Protein AF-A0A5T1Z6X9-F1 (afdb_monomer)

Nearest PDB structures (foldseek):
  6py8-assembly2_K  TM=6.945E-01  e=4.980E-03  Homo sapiens
  6iyb-assembly2_D  TM=5.954E-01  e=3.496E-03  Homo sapiens
  5z2n-assembly1_A  TM=7.869E-01  e=2.385E-02  Mus musculus
  1dcq-assembly1_A  TM=5.313E-01  e=2.050E-02  Mus musculus
  3lvq-assembly1_E  TM=5.724E-01  e=3.472E-01  Homo sapiens

Radius of gyration: 19.36 Å; Cα contacts (8 Å, |Δi|>4): 392; chains: 1; bounding box: 44×41×60 Å

pLDDT: mean 94.57, std 5.38, range [60.28, 98.81]

Solvent-accessible surface area (backbone atoms only — not comparable to full-atom values): 12892 Å² total; per-residue (Å²): 108,71,54,64,51,51,17,63,76,50,84,61,47,51,64,65,51,48,43,38,43,73,73,71,60,54,71,21,64,57,46,63,57,30,32,53,81,88,54,41,82,42,52,74,46,65,46,91,79,40,34,34,24,56,75,33,94,96,48,77,59,58,56,48,53,30,52,55,47,35,40,61,75,70,42,90,78,60,53,30,69,58,43,30,53,43,36,77,50,36,39,64,72,52,33,22,30,66,86,71,24,40,26,68,59,43,57,24,19,58,66,42,38,37,72,62,42,50,41,41,40,70,12,69,39,67,59,66,44,53,45,50,71,95,82,60,93,58,86,45,48,58,26,28,55,46,48,8,22,59,41,53,85,13,42,64,21,40,50,50,38,52,76,70,64,34,69,50,63,50,41,42,63,82,48,15,37,48,65,54,27,25,49,74,65,33,40,50,53,39,50,74,73,68,31,42,38,44,74,53,48,24,66,74,70,73,53,58,65,90,82,44,94,49,64,57,61,42,30,51,55,50,48,51,50,52,52,55,49,54,53,53,57,53,64,75,75,110

Organism: Campylobacter coli (NCBI:txid195)

Foldseek 3Di:
DVLLLVCVVVVNPCVSVCCVCPPVPDACQFVLVLADPVLSVQFPDTDNAATEGEQDPVCNCSLCRGNLSCQLPPHDDRALCSLLVVVVRNRDQRRAYQVPLDGVLLVCLLVLVQVSNLSNVSNPDDLQDFRGDDDDPFPGHHGSLLNNQLDQVNLNSNLSSLVSPHDQAQDRFQWGSLRNGDHPSSNVSSVVSVHDTSVRLCVVQVQDPVVDPRRNVSNVVSVVVSVVVVVVVVVVVD

InterPro domains:
  IPR002110 Ankyrin repeat [PF12796] (75-169)
  IPR002110 Ankyrin repeat [PS50088] (100-132)
  IPR002110 Ankyrin repeat [SM00248] (63-95)
  IPR002110 Ankyrin repeat [SM00248] (100-129)
  IPR002110 Ankyrin repeat [SM00248] (140-170)
  IPR036770 Ankyrin repeat-containing domain superfamily [G3DSA:1.25.40.20] (65-238)
  IPR036770 Ankyrin repeat-containing domain superfamily [SSF48403] (9-183)
  IPR051637 Ankyrin repeat domain-containing protein 49 [PTHR24180] (75-188)

Secondary structure (DSSP, 8-state):
-HHHHHHHHTTT--HHHHIIIIIS-----SGGGGS-TTTGGGEEEE-SS-EEE---TT-TTGGGGSHHHHHHHHSSS--HHHHHHHHHTT--S-EEETTT---HHHHHHHTT-HHHHHHHHHTT--TTPPPP-SS-S-S----HHHHHHTSGGGHHHHHHHHHTT--TT--SSS--HHHH--HHHHHHHHHHTT---HHHHHHHHT--GGG-S-HHHHHHHHHHHHHHHHHHHHHHH-

Structure (mmCIF, N/CA/C/O backbone):
data_AF-A0A5T1Z6X9-F1
#
_entry.id   AF-A0A5T1Z6X9-F1
#
loop_
_atom_site.group_PDB
_atom_site.id
_atom_site.type_symbol
_atom_site.label_atom_id
_atom_site.label_alt_id
_atom_site.label_comp_id
_atom_site.label_asym_id
_atom_site.label_entity_id
_atom_site.label_seq_id
_atom_site.pdbx_PDB_ins_code
_atom_site.Cartn_x
_atom_site.Cartn_y
_atom_site.Cartn_z
_atom_site.occupancy
_atom_site.B_iso_or_equiv
_atom_site.auth_seq_id
_atom_site.auth_comp_id
_atom_site.auth_asym_id
_atom_site.auth_atom_id
_atom_site.pdbx_PDB_model_num
ATOM 1 N N . MET A 1 1 ? 11.458 -0.115 -18.412 1.00 89.69 1 MET A N 1
ATOM 2 C CA . MET A 1 1 ? 10.565 1.024 -18.759 1.00 89.69 1 MET A CA 1
ATOM 3 C C . MET A 1 1 ? 10.085 1.028 -20.215 1.00 89.69 1 MET A C 1
ATOM 5 O O . MET A 1 1 ? 8.882 0.967 -20.415 1.00 89.69 1 MET A O 1
ATOM 9 N N . ARG A 1 2 ? 10.959 1.132 -21.236 1.00 91.88 2 ARG A N 1
ATOM 10 C CA . ARG A 1 2 ? 10.517 1.142 -22.653 1.00 91.88 2 ARG A CA 1
ATOM 11 C C . ARG A 1 2 ? 9.798 -0.155 -23.043 1.00 91.88 2 ARG A C 1
ATOM 13 O O . ARG A 1 2 ? 8.679 -0.068 -23.520 1.00 91.88 2 ARG A O 1
ATOM 20 N N . ALA A 1 3 ? 10.380 -1.312 -22.721 1.00 92.56 3 ALA A N 1
ATOM 21 C CA . ALA A 1 3 ? 9.750 -2.620 -22.927 1.00 92.56 3 ALA A CA 1
ATOM 22 C C . ALA A 1 3 ? 8.354 -2.709 -22.282 1.00 92.56 3 ALA A C 1
ATOM 24 O O . ALA A 1 3 ? 7.381 -2.975 -22.969 1.00 92.56 3 ALA A O 1
ATOM 25 N N . ALA A 1 4 ? 8.227 -2.326 -21.006 1.00 91.44 4 ALA A N 1
ATOM 26 C CA . ALA A 1 4 ? 6.935 -2.284 -20.314 1.00 91.44 4 ALA A CA 1
ATOM 27 C C . ALA A 1 4 ? 5.885 -1.377 -20.998 1.00 91.44 4 ALA A C 1
ATOM 29 O O . ALA A 1 4 ? 4.691 -1.658 -20.932 1.00 91.44 4 ALA A O 1
ATOM 30 N N . ARG A 1 5 ? 6.296 -0.283 -21.662 1.00 91.12 5 ARG A N 1
ATOM 31 C CA . ARG A 1 5 ? 5.375 0.532 -22.482 1.00 91.12 5 ARG A CA 1
ATOM 32 C C . ARG A 1 5 ? 4.941 -0.212 -23.738 1.00 91.12 5 ARG A C 1
ATOM 34 O O . ARG A 1 5 ? 3.768 -0.151 -24.084 1.00 91.12 5 ARG A O 1
ATOM 41 N N . THR A 1 6 ? 5.877 -0.889 -24.399 1.00 91.44 6 THR A N 1
ATOM 42 C CA . THR A 1 6 ? 5.606 -1.694 -25.593 1.00 91.44 6 THR A CA 1
ATOM 43 C C . THR A 1 6 ? 4.592 -2.797 -25.297 1.00 91.44 6 THR A C 1
ATOM 45 O O . THR A 1 6 ? 3.629 -2.921 -26.043 1.00 91.44 6 THR A O 1
ATOM 48 N N . CYS A 1 7 ? 4.727 -3.514 -24.175 1.00 89.38 7 CYS A N 1
ATOM 49 C CA . CYS A 1 7 ? 3.761 -4.541 -23.765 1.00 89.38 7 CYS A CA 1
ATOM 50 C C . CYS A 1 7 ? 2.338 -3.976 -23.664 1.00 89.38 7 CYS A C 1
ATOM 52 O O . CYS A 1 7 ? 1.403 -4.531 -24.232 1.00 89.38 7 CYS A O 1
ATOM 54 N N . GLY A 1 8 ? 2.174 -2.824 -23.004 1.00 82.38 8 GLY A N 1
ATOM 55 C CA . GLY A 1 8 ? 0.858 -2.197 -22.840 1.00 82.38 8 GLY A CA 1
ATOM 56 C C . GLY A 1 8 ? 0.234 -1.734 -24.160 1.00 82.38 8 GLY A C 1
ATOM 57 O O . GLY A 1 8 ? -0.983 -1.776 -24.308 1.00 82.38 8 GLY A O 1
ATOM 58 N N . ALA A 1 9 ? 1.053 -1.324 -25.133 1.00 86.94 9 ALA A N 1
ATOM 59 C CA . ALA A 1 9 ? 0.583 -0.951 -26.468 1.00 86.94 9 ALA A CA 1
ATOM 60 C C . ALA A 1 9 ? 0.191 -2.165 -27.331 1.00 86.94 9 ALA A C 1
ATOM 62 O O . ALA A 1 9 ? -0.625 -2.026 -28.238 1.00 86.94 9 ALA A O 1
ATOM 63 N N . ASN A 1 10 ? 0.741 -3.341 -27.026 1.00 88.12 10 ASN A N 1
ATOM 64 C CA . ASN A 1 10 ? 0.581 -4.566 -27.804 1.00 88.12 10 ASN A CA 1
ATOM 65 C C . ASN A 1 10 ? -0.274 -5.603 -27.057 1.00 88.12 10 ASN A C 1
ATOM 67 O O . ASN A 1 10 ? 0.118 -6.758 -26.947 1.00 88.12 10 ASN A O 1
ATOM 71 N N . ASN A 1 11 ? -1.433 -5.204 -26.519 1.00 87.00 11 ASN A N 1
ATOM 72 C CA . ASN A 1 11 ? -2.382 -6.105 -25.840 1.00 87.00 11 ASN A CA 1
ATOM 73 C C . ASN A 1 11 ? -1.765 -6.961 -24.713 1.00 87.00 11 ASN A C 1
ATOM 75 O O . ASN A 1 11 ? -2.171 -8.102 -24.507 1.00 87.00 11 ASN A O 1
ATOM 79 N N . ASN A 1 12 ? -0.806 -6.402 -23.971 1.00 88.81 12 ASN A N 1
ATOM 80 C CA . ASN A 1 12 ? -0.043 -7.100 -22.930 1.00 88.81 12 ASN A CA 1
ATOM 81 C C . ASN A 1 12 ? 0.754 -8.299 -23.455 1.00 88.81 12 ASN A C 1
ATOM 83 O O . ASN A 1 12 ? 0.896 -9.301 -22.764 1.00 88.81 12 ASN A O 1
ATOM 87 N N . ASP A 1 13 ? 1.301 -8.189 -24.663 1.00 93.81 13 ASP A N 1
ATOM 88 C CA . ASP A 1 13 ? 2.351 -9.088 -25.129 1.00 93.81 13 ASP A CA 1
ATOM 89 C C . ASP A 1 13 ? 3.620 -8.888 -24.281 1.00 93.81 13 ASP A C 1
ATOM 91 O O . ASP A 1 13 ? 4.300 -7.858 -24.373 1.00 93.81 13 ASP A O 1
ATOM 95 N N . PHE A 1 14 ? 3.914 -9.869 -23.426 1.00 94.69 14 PHE A N 1
ATOM 96 C CA . PHE A 1 14 ? 5.052 -9.865 -22.509 1.00 94.69 14 PHE A CA 1
ATOM 97 C C . PHE A 1 14 ? 6.358 -10.348 -23.147 1.00 94.69 14 PHE A C 1
ATOM 99 O O . PHE A 1 14 ? 7.396 -10.193 -22.513 1.00 94.69 14 PHE A O 1
ATOM 106 N N . SER A 1 15 ? 6.363 -10.787 -24.413 1.00 95.38 15 SER A N 1
ATOM 107 C CA . SER A 1 15 ? 7.521 -11.448 -25.043 1.00 95.38 15 SER A CA 1
ATOM 108 C C . SER A 1 15 ? 8.828 -10.652 -24.933 1.00 95.38 15 SER A C 1
ATOM 110 O O . SER A 1 15 ? 9.899 -11.211 -24.720 1.00 95.38 15 SER A O 1
ATOM 112 N N . ILE A 1 16 ? 8.768 -9.318 -25.049 1.00 96.19 16 ILE A N 1
ATOM 113 C CA . ILE A 1 16 ? 9.961 -8.469 -24.898 1.00 96.19 16 ILE A CA 1
ATOM 114 C C . ILE A 1 16 ? 10.450 -8.377 -23.448 1.00 96.19 16 ILE A C 1
ATOM 116 O O . ILE A 1 16 ? 11.641 -8.191 -23.219 1.00 96.19 16 ILE A O 1
ATOM 120 N N . LEU A 1 17 ? 9.550 -8.446 -22.467 1.00 96.25 17 LEU A N 1
ATOM 121 C CA . LEU A 1 17 ? 9.933 -8.508 -21.060 1.00 96.25 17 LEU A CA 1
ATOM 122 C C . LEU A 1 17 ? 10.479 -9.894 -20.719 1.00 96.25 17 LEU A C 1
ATOM 124 O O . LEU A 1 17 ? 11.533 -9.943 -20.094 1.00 96.25 17 LEU A O 1
ATOM 128 N N . ASP A 1 18 ? 9.849 -10.961 -21.212 1.00 96.81 18 ASP A N 1
ATOM 129 C CA . ASP A 1 18 ? 10.310 -12.341 -21.021 1.00 96.81 18 ASP A CA 1
ATOM 130 C C . ASP A 1 18 ? 11.731 -12.505 -21.574 1.00 96.81 18 ASP A C 1
ATOM 132 O O . ASP A 1 18 ? 12.641 -12.879 -20.844 1.00 96.81 18 ASP A O 1
ATOM 136 N N . TYR A 1 19 ? 11.985 -12.054 -22.809 1.00 97.00 19 TYR A N 1
ATOM 137 C CA . TYR A 1 19 ? 13.342 -12.028 -23.367 1.00 97.00 19 TYR A CA 1
ATOM 138 C C . TYR A 1 19 ? 14.327 -11.256 -22.475 1.00 97.00 19 TYR A C 1
ATOM 140 O O . TYR A 1 19 ? 15.460 -11.684 -22.264 1.00 97.00 19 TYR A O 1
ATOM 148 N N . LEU A 1 20 ? 13.930 -10.093 -21.944 1.00 96.75 20 LEU A N 1
ATOM 149 C CA . LEU A 1 20 ? 14.829 -9.284 -21.122 1.00 96.75 20 LEU A CA 1
ATOM 150 C C . LEU A 1 20 ? 15.175 -9.961 -19.792 1.00 96.75 20 LEU A C 1
ATOM 152 O O . LEU A 1 20 ? 16.334 -9.895 -19.386 1.00 96.75 20 LEU A O 1
ATOM 156 N N . PHE A 1 21 ? 14.201 -10.554 -19.105 1.00 96.12 21 PHE A N 1
ATOM 157 C CA . PHE A 1 21 ? 14.409 -11.164 -17.792 1.00 96.12 21 PHE A CA 1
ATOM 158 C C . PHE A 1 21 ? 14.984 -12.581 -17.889 1.00 96.12 21 PHE A C 1
ATOM 160 O O . PHE A 1 21 ? 15.956 -12.877 -17.194 1.00 96.12 21 PHE A O 1
ATOM 167 N N . ASP A 1 22 ? 14.453 -13.412 -18.783 1.00 94.88 22 ASP A N 1
ATOM 168 C CA . ASP A 1 22 ? 14.767 -14.842 -18.837 1.00 94.88 22 ASP A CA 1
ATOM 169 C C . ASP A 1 22 ? 15.966 -15.153 -19.741 1.00 94.88 22 ASP A C 1
ATOM 171 O O . ASP A 1 22 ? 16.797 -15.992 -19.393 1.00 94.88 22 ASP A O 1
ATOM 175 N N . GLU A 1 23 ? 16.101 -14.464 -20.881 1.00 95.75 23 GLU A N 1
ATOM 176 C CA . GLU A 1 23 ? 17.172 -14.741 -21.854 1.00 95.75 23 GLU A CA 1
ATOM 177 C C . GLU A 1 23 ? 18.360 -13.781 -21.721 1.00 95.75 23 GLU A C 1
ATOM 179 O O . GLU A 1 23 ? 19.516 -14.202 -21.678 1.00 95.75 23 GLU A O 1
ATOM 184 N N . TYR A 1 24 ? 18.096 -12.475 -21.640 1.00 96.06 24 TYR A N 1
ATOM 185 C CA . TYR A 1 24 ? 19.135 -11.445 -21.540 1.00 96.06 24 TYR A CA 1
ATOM 186 C C . TYR A 1 24 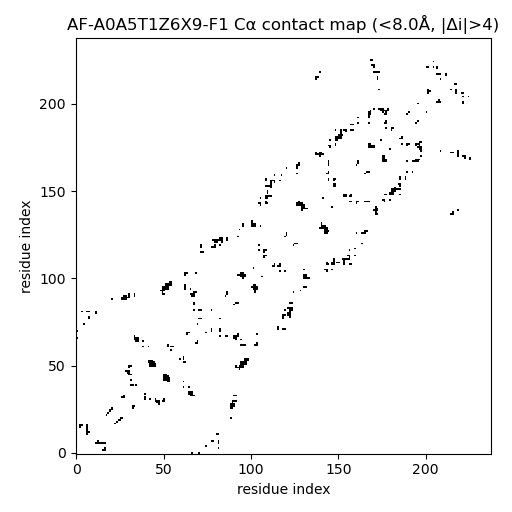? 19.704 -11.315 -20.116 1.00 96.06 24 TYR A C 1
ATOM 188 O O . TYR A 1 24 ? 20.792 -10.765 -19.930 1.00 96.06 24 TYR A O 1
ATOM 196 N N . GLY A 1 25 ? 18.985 -11.815 -19.106 1.00 93.56 25 GLY A N 1
ATOM 197 C CA . GLY A 1 25 ? 19.430 -11.829 -17.711 1.00 93.56 25 GLY A CA 1
ATOM 198 C C . GLY A 1 25 ? 19.286 -10.490 -16.980 1.00 93.56 25 GLY A C 1
ATOM 199 O O . GLY A 1 25 ? 20.035 -10.212 -16.039 1.00 93.56 25 GLY A O 1
ATOM 200 N N . LEU A 1 26 ? 18.344 -9.634 -17.392 1.00 94.00 26 LEU A N 1
ATOM 201 C CA . LEU A 1 26 ? 17.958 -8.464 -16.602 1.00 94.00 26 LEU A CA 1
ATOM 202 C C . LEU A 1 26 ? 17.450 -8.924 -15.229 1.00 94.00 26 LEU A C 1
ATOM 204 O O . LEU A 1 26 ? 16.683 -9.872 -15.127 1.00 94.00 26 LEU A O 1
ATOM 208 N N . SER A 1 27 ? 17.827 -8.224 -14.160 1.00 92.81 27 SER A N 1
ATOM 209 C CA . SER A 1 27 ? 17.346 -8.531 -12.812 1.00 92.81 27 SER A CA 1
ATOM 210 C C . SER A 1 27 ? 17.082 -7.253 -12.030 1.00 92.81 27 SER A C 1
ATOM 212 O O . SER A 1 27 ? 17.917 -6.348 -12.009 1.00 92.81 27 SER A O 1
ATOM 214 N N . LEU A 1 28 ? 15.923 -7.191 -11.369 1.00 95.06 28 LEU A N 1
ATOM 215 C CA . LEU A 1 28 ? 15.572 -6.123 -10.424 1.00 95.06 28 LEU A CA 1
ATOM 216 C C . LEU A 1 28 ? 15.681 -6.589 -8.965 1.00 95.06 28 LEU A C 1
ATOM 218 O O . LEU A 1 28 ? 15.310 -5.849 -8.061 1.00 95.06 28 LEU A O 1
ATOM 222 N N . LYS A 1 29 ? 16.202 -7.804 -8.728 1.00 92.81 29 LYS A N 1
ATOM 223 C CA . LYS A 1 29 ? 16.347 -8.371 -7.378 1.00 92.81 29 LYS A CA 1
ATOM 224 C C . LYS A 1 29 ? 17.299 -7.567 -6.500 1.00 92.81 29 LYS A C 1
ATOM 226 O O . LYS A 1 29 ? 17.065 -7.482 -5.302 1.00 92.81 29 LYS A O 1
ATOM 231 N N . ASP A 1 30 ? 18.353 -6.986 -7.082 1.00 95.38 30 ASP A N 1
ATOM 232 C CA . ASP A 1 30 ? 19.126 -5.954 -6.391 1.00 95.38 30 ASP A CA 1
ATOM 233 C C . ASP A 1 30 ? 18.312 -4.645 -6.438 1.00 95.38 30 ASP A C 1
ATOM 235 O O . ASP A 1 30 ? 18.126 -4.075 -7.524 1.00 95.38 30 ASP A O 1
ATOM 239 N N . PRO A 1 31 ? 17.818 -4.162 -5.281 1.00 94.81 31 PRO A N 1
ATOM 240 C CA . PRO A 1 31 ? 16.873 -3.056 -5.211 1.00 94.81 31 PRO A CA 1
ATOM 241 C C . PRO A 1 31 ? 17.375 -1.790 -5.893 1.00 94.81 31 PRO A C 1
ATOM 243 O O . PRO A 1 31 ? 16.567 -1.032 -6.425 1.00 94.81 31 PRO A O 1
ATOM 246 N N . LYS A 1 32 ? 18.694 -1.566 -5.963 1.00 94.50 32 LYS A N 1
ATOM 247 C CA . LYS A 1 32 ? 19.245 -0.361 -6.596 1.00 94.50 32 LYS A CA 1
ATOM 248 C C . LYS A 1 32 ? 18.872 -0.236 -8.078 1.00 94.50 32 LYS A C 1
ATOM 250 O O . LYS A 1 32 ? 18.747 0.880 -8.580 1.00 94.50 32 LYS A O 1
ATOM 255 N N . TYR A 1 33 ? 18.626 -1.357 -8.766 1.00 95.56 33 TYR A N 1
ATOM 256 C CA . TYR A 1 33 ? 18.216 -1.376 -10.176 1.00 95.56 33 TYR A CA 1
ATOM 257 C C . TYR A 1 33 ? 16.737 -1.029 -10.398 1.00 95.56 33 TYR A C 1
ATOM 259 O O . TYR A 1 33 ? 16.295 -0.916 -11.542 1.00 95.56 33 TYR A O 1
ATOM 267 N N . ASN A 1 34 ? 15.979 -0.762 -9.329 1.00 96.44 34 ASN A N 1
ATOM 268 C CA . ASN A 1 34 ? 14.681 -0.097 -9.439 1.00 96.44 34 ASN A CA 1
ATOM 269 C C . ASN A 1 34 ? 14.805 1.347 -9.938 1.00 96.44 34 ASN A C 1
ATOM 271 O O . ASN A 1 34 ? 13.823 1.908 -10.421 1.00 96.44 34 ASN A O 1
ATOM 275 N N . PHE A 1 35 ? 15.994 1.942 -9.855 1.00 96.50 35 PHE A N 1
ATOM 276 C CA . PHE A 1 35 ? 16.285 3.280 -10.349 1.00 96.50 35 PHE A CA 1
ATOM 277 C C . PHE A 1 35 ? 17.125 3.232 -11.622 1.00 96.50 35 PHE A C 1
ATOM 279 O O . PHE A 1 35 ? 17.860 2.283 -11.898 1.00 96.50 35 PHE A O 1
ATOM 286 N N . ARG A 1 36 ? 17.041 4.298 -12.422 1.00 93.56 36 ARG A N 1
ATOM 287 C CA . ARG A 1 36 ? 17.974 4.485 -13.540 1.00 93.56 36 ARG A CA 1
ATOM 288 C C . ARG A 1 36 ? 19.364 4.772 -12.983 1.00 93.56 36 ARG A C 1
ATOM 290 O O . ARG A 1 36 ? 19.489 5.405 -11.942 1.00 93.56 36 ARG A O 1
ATOM 297 N N . PHE A 1 37 ? 20.403 4.421 -13.737 1.00 92.75 37 PHE A N 1
ATOM 298 C CA . PHE A 1 37 ? 21.798 4.595 -13.318 1.00 92.75 37 PHE A CA 1
ATOM 299 C C . PHE A 1 37 ? 22.127 5.999 -12.769 1.00 92.75 37 PHE A C 1
ATOM 301 O O . PHE A 1 37 ? 22.750 6.122 -11.722 1.00 92.75 37 PHE A O 1
ATOM 308 N N . ALA A 1 38 ? 21.650 7.063 -13.426 1.00 92.88 38 ALA A N 1
ATOM 309 C CA . ALA A 1 38 ? 21.882 8.446 -12.990 1.00 92.88 38 ALA A CA 1
ATOM 310 C C . ALA A 1 38 ? 21.191 8.814 -11.660 1.00 92.88 38 ALA A C 1
ATOM 312 O O . ALA A 1 38 ? 21.632 9.739 -10.977 1.00 92.88 38 ALA A O 1
ATOM 313 N N . ASP A 1 39 ? 20.128 8.090 -11.306 1.00 94.38 39 ASP A N 1
ATOM 314 C CA . ASP A 1 39 ? 19.299 8.319 -10.123 1.00 94.38 39 ASP A CA 1
ATOM 315 C C . ASP A 1 39 ? 19.771 7.462 -8.926 1.00 94.38 39 ASP A C 1
ATOM 317 O O . ASP A 1 39 ? 19.485 7.787 -7.777 1.00 94.38 39 ASP A O 1
ATOM 321 N N . MET A 1 40 ? 20.565 6.407 -9.162 1.00 95.38 40 MET A N 1
ATOM 322 C CA . MET A 1 40 ? 21.058 5.500 -8.112 1.00 95.38 40 MET A CA 1
ATOM 323 C C . MET A 1 40 ? 21.902 6.201 -7.040 1.00 95.38 40 MET A C 1
ATOM 325 O O . MET A 1 40 ? 21.927 5.758 -5.897 1.00 95.38 40 MET A O 1
ATOM 329 N N . LYS A 1 41 ? 22.564 7.315 -7.378 1.00 93.81 41 LYS A N 1
ATOM 330 C CA . LYS A 1 41 ? 23.347 8.121 -6.423 1.00 93.81 41 LYS A CA 1
ATOM 331 C C . LYS A 1 41 ? 22.507 8.729 -5.289 1.00 93.81 41 LYS A C 1
ATOM 333 O O . LYS A 1 41 ? 23.070 9.144 -4.284 1.00 93.81 41 LYS A O 1
ATOM 338 N N . TYR A 1 42 ? 21.185 8.804 -5.458 1.00 95.00 42 TYR A N 1
ATOM 339 C CA . TYR A 1 42 ? 20.261 9.317 -4.446 1.00 95.00 42 TYR A CA 1
ATOM 340 C C . TYR A 1 42 ? 19.740 8.225 -3.508 1.00 95.00 42 TYR A C 1
ATOM 342 O O . TYR A 1 42 ? 19.054 8.537 -2.539 1.00 95.00 42 TYR A O 1
ATOM 350 N N . ILE A 1 43 ? 20.056 6.953 -3.765 1.00 96.44 43 ILE A N 1
ATOM 351 C CA . ILE A 1 43 ? 19.706 5.857 -2.863 1.00 96.44 43 ILE A CA 1
ATOM 352 C C . ILE A 1 43 ? 20.574 5.987 -1.610 1.00 96.44 43 ILE A C 1
ATOM 354 O O . ILE A 1 43 ? 21.803 5.955 -1.681 1.00 96.44 43 ILE A O 1
ATOM 358 N N . LYS A 1 44 ? 19.924 6.165 -0.461 1.00 95.19 44 LYS A N 1
ATOM 359 C CA . LYS A 1 44 ? 20.575 6.175 0.853 1.00 95.19 44 LYS A CA 1
ATOM 360 C C . LYS A 1 44 ? 20.786 4.756 1.353 1.00 95.19 44 LYS A C 1
ATOM 362 O O . LYS A 1 44 ? 21.866 4.436 1.836 1.00 95.19 44 LYS A O 1
ATOM 367 N N . GLU A 1 45 ? 19.756 3.934 1.209 1.00 94.81 45 GLU A N 1
ATOM 368 C CA . GLU A 1 45 ? 19.718 2.556 1.674 1.00 94.81 45 GLU A CA 1
ATOM 369 C C . GLU A 1 45 ? 18.844 1.730 0.731 1.00 94.81 45 GLU A C 1
ATOM 371 O O . GLU A 1 45 ? 17.836 2.213 0.217 1.00 94.81 45 GLU A O 1
ATOM 376 N N . ALA A 1 46 ? 19.240 0.489 0.476 1.00 95.56 46 ALA A N 1
ATOM 377 C CA . ALA A 1 46 ? 18.480 -0.444 -0.341 1.00 95.56 46 ALA A CA 1
ATOM 378 C C . ALA A 1 46 ? 18.738 -1.867 0.150 1.00 95.56 46 ALA A C 1
ATOM 380 O O . ALA A 1 46 ? 19.890 -2.294 0.239 1.00 95.56 46 ALA A O 1
ATOM 381 N N . ASN A 1 47 ? 17.667 -2.601 0.429 1.00 94.31 47 ASN A N 1
ATOM 382 C CA . ASN A 1 47 ? 17.713 -4.013 0.784 1.00 94.31 47 ASN A CA 1
ATOM 383 C C . ASN A 1 47 ? 16.500 -4.760 0.207 1.00 94.31 47 ASN A C 1
ATOM 385 O O . ASN A 1 47 ? 15.643 -4.200 -0.481 1.00 94.31 47 ASN A O 1
ATOM 389 N N . ASP A 1 48 ? 16.451 -6.061 0.451 1.00 91.38 48 ASP A N 1
ATOM 390 C CA . ASP A 1 48 ? 15.406 -6.963 -0.027 1.00 91.38 48 ASP A CA 1
ATOM 391 C C . ASP A 1 48 ? 13.990 -6.573 0.417 1.00 91.38 48 ASP A C 1
ATOM 393 O O . ASP A 1 48 ? 13.031 -6.996 -0.229 1.00 91.38 48 ASP A O 1
ATOM 397 N N . LYS A 1 49 ? 13.834 -5.726 1.439 1.00 92.06 49 LYS A N 1
ATOM 398 C CA . LYS A 1 49 ? 12.543 -5.206 1.900 1.00 92.06 49 LYS A CA 1
ATOM 399 C C . LYS A 1 49 ? 12.213 -3.871 1.250 1.00 92.06 49 LYS A C 1
ATOM 401 O O . LYS A 1 49 ? 11.198 -3.785 0.566 1.00 92.06 49 LYS A O 1
ATOM 406 N N . TYR A 1 50 ? 13.090 -2.878 1.346 1.00 94.94 50 TYR A N 1
ATOM 407 C CA . TYR A 1 50 ? 12.777 -1.502 0.950 1.00 94.94 50 TYR A CA 1
ATOM 408 C C . TYR A 1 50 ? 13.939 -0.767 0.274 1.00 94.94 50 TYR A C 1
ATOM 410 O O . TYR A 1 50 ? 15.084 -1.221 0.231 1.00 94.94 50 TYR A O 1
ATOM 418 N N . ILE A 1 51 ? 13.621 0.408 -0.266 1.00 96.94 51 ILE A N 1
ATOM 419 C CA . ILE A 1 51 ? 14.570 1.396 -0.767 1.00 96.94 51 ILE A CA 1
ATOM 420 C C . ILE A 1 51 ? 14.270 2.725 -0.090 1.00 96.94 51 ILE A C 1
ATOM 422 O O . ILE A 1 51 ? 13.142 3.204 -0.121 1.00 96.94 51 ILE A O 1
ATOM 426 N N . VAL A 1 52 ? 15.298 3.361 0.450 1.00 96.44 52 VAL A N 1
ATOM 427 C CA . VAL A 1 52 ? 15.237 4.736 0.924 1.00 96.44 52 VAL A CA 1
ATOM 428 C C . VAL A 1 52 ? 16.004 5.619 -0.039 1.00 96.44 52 VAL A C 1
ATOM 430 O O . VAL A 1 52 ? 17.182 5.382 -0.328 1.00 96.44 52 VAL A O 1
ATOM 433 N N . VAL A 1 53 ? 15.362 6.699 -0.469 1.00 95.94 53 VAL A N 1
ATOM 434 C CA . VAL A 1 53 ? 16.017 7.755 -1.237 1.00 95.94 53 VAL A CA 1
ATOM 435 C C . VAL A 1 53 ? 16.174 9.029 -0.425 1.00 95.94 53 VAL A C 1
ATOM 437 O O . VAL A 1 53 ? 15.316 9.393 0.382 1.00 95.94 53 VAL A O 1
ATOM 440 N N . ARG A 1 54 ? 17.286 9.719 -0.679 1.00 94.81 54 ARG A N 1
ATOM 441 C CA . ARG A 1 54 ? 17.578 11.013 -0.078 1.00 94.81 54 ARG A CA 1
ATOM 442 C C . ARG A 1 54 ? 16.593 12.069 -0.549 1.00 94.81 54 ARG A C 1
ATOM 444 O O . ARG A 1 54 ? 16.209 12.084 -1.722 1.00 94.81 54 ARG A O 1
ATOM 451 N N . TYR A 1 55 ? 16.220 12.959 0.359 1.00 90.62 55 TYR A N 1
ATOM 452 C CA . TYR A 1 55 ? 15.496 14.161 -0.007 1.00 90.62 55 TYR A CA 1
ATOM 453 C C . TYR A 1 55 ? 16.467 15.140 -0.666 1.00 90.62 55 TYR A C 1
ATOM 455 O O . TYR A 1 55 ? 17.598 15.320 -0.220 1.00 90.62 55 TYR A O 1
ATOM 463 N N . MET A 1 56 ? 16.021 15.757 -1.756 1.00 86.56 56 MET A N 1
ATOM 464 C CA . MET A 1 56 ? 16.811 16.696 -2.540 1.00 86.56 56 MET A CA 1
ATOM 465 C C . MET A 1 56 ? 15.947 17.924 -2.806 1.00 86.56 56 MET A C 1
ATOM 467 O O . MET A 1 56 ? 14.917 17.803 -3.467 1.00 86.56 56 MET A O 1
ATOM 471 N N . GLU A 1 57 ? 16.345 19.098 -2.320 1.00 86.50 57 GLU A N 1
ATOM 472 C CA . GLU A 1 57 ? 15.577 20.337 -2.531 1.00 86.50 57 GLU A CA 1
ATOM 473 C C . GLU A 1 57 ? 15.420 20.682 -4.020 1.00 86.50 57 GLU A C 1
ATOM 475 O O . GLU A 1 57 ? 14.363 21.138 -4.451 1.00 86.50 57 GLU A O 1
ATOM 480 N N . ASP A 1 58 ? 16.447 20.409 -4.826 1.00 88.38 58 ASP A N 1
ATOM 481 C CA . ASP A 1 58 ? 16.455 20.613 -6.277 1.00 88.38 58 ASP A CA 1
ATOM 482 C C . ASP A 1 58 ? 15.703 19.513 -7.050 1.00 88.38 58 ASP A C 1
ATOM 484 O O . ASP A 1 58 ? 15.366 19.691 -8.223 1.00 88.38 58 ASP A O 1
ATOM 488 N N . ASN A 1 59 ? 15.403 18.382 -6.403 1.00 86.81 59 ASN A N 1
ATOM 489 C CA . ASN A 1 59 ? 14.628 17.285 -6.980 1.00 86.81 59 ASN A CA 1
ATOM 490 C C . ASN A 1 59 ? 13.790 16.529 -5.924 1.00 86.81 59 ASN A C 1
ATOM 492 O O . ASN A 1 59 ? 14.029 15.345 -5.653 1.00 86.81 59 ASN A O 1
ATOM 496 N N . PRO A 1 60 ? 12.737 17.157 -5.368 1.00 87.00 60 PRO A N 1
ATOM 497 C CA . PRO A 1 60 ? 11.973 16.595 -4.249 1.00 87.00 60 PRO A CA 1
ATOM 498 C C . PRO A 1 60 ? 11.111 15.385 -4.647 1.00 87.00 60 PRO A C 1
ATOM 500 O O . PRO A 1 60 ? 10.488 14.742 -3.802 1.00 87.00 60 PRO A O 1
ATOM 503 N N . SER A 1 61 ? 11.042 15.070 -5.945 1.00 90.06 61 SER A N 1
ATOM 504 C CA . SER A 1 61 ? 10.248 13.972 -6.507 1.00 90.06 61 SER A CA 1
ATOM 505 C C . SER A 1 61 ? 11.070 12.732 -6.857 1.00 90.06 61 SER A C 1
ATOM 507 O O . SER A 1 61 ? 10.516 11.813 -7.455 1.00 90.06 61 SER A O 1
ATOM 509 N N . ILE A 1 62 ? 12.355 12.666 -6.480 1.00 91.81 62 ILE A N 1
ATOM 510 C CA . ILE A 1 62 ? 13.250 11.556 -6.850 1.00 91.81 62 ILE A CA 1
ATOM 511 C C . ILE A 1 62 ? 12.689 10.173 -6.486 1.00 91.81 62 ILE A C 1
ATOM 513 O O . ILE A 1 62 ? 12.790 9.240 -7.273 1.00 91.81 62 ILE A O 1
ATOM 517 N N . TYR A 1 63 ? 11.994 10.047 -5.356 1.00 91.38 63 TYR A N 1
ATOM 518 C CA . TYR A 1 63 ? 11.328 8.812 -4.927 1.00 91.38 63 TYR A CA 1
ATOM 519 C C . TYR A 1 63 ? 10.280 8.280 -5.925 1.00 91.38 63 TYR A C 1
ATOM 521 O O . TYR A 1 63 ? 10.089 7.071 -6.045 1.00 91.38 63 TYR A O 1
ATOM 529 N N . LYS A 1 64 ? 9.655 9.160 -6.720 1.00 94.50 64 LYS A N 1
ATOM 530 C CA . LYS A 1 64 ? 8.703 8.791 -7.785 1.00 94.50 64 LYS A CA 1
ATOM 531 C C . LYS A 1 64 ? 9.391 8.239 -9.040 1.00 94.50 64 LYS A C 1
ATOM 533 O O . LYS A 1 64 ? 8.703 7.788 -9.955 1.00 94.50 64 LYS A O 1
ATOM 538 N N . GLU A 1 65 ? 10.722 8.286 -9.108 1.00 95.06 65 GLU A N 1
ATOM 539 C CA . GLU A 1 65 ? 11.500 7.834 -10.265 1.00 95.06 65 GLU A CA 1
ATOM 540 C C . GLU A 1 65 ? 11.853 6.344 -10.244 1.00 95.06 65 GLU A C 1
ATOM 542 O O . GLU A 1 65 ? 12.340 5.825 -11.256 1.00 95.06 65 GLU A O 1
ATOM 547 N N . ALA A 1 66 ? 11.544 5.632 -9.156 1.00 96.69 66 ALA A N 1
ATOM 548 C CA . ALA A 1 66 ? 11.600 4.174 -9.149 1.00 96.69 66 ALA A CA 1
ATOM 549 C C . ALA A 1 66 ? 10.707 3.590 -10.257 1.00 96.69 66 ALA A C 1
ATOM 551 O O . ALA A 1 66 ? 9.657 4.143 -10.594 1.00 96.69 66 ALA A O 1
ATOM 552 N N . LEU A 1 67 ? 11.120 2.461 -10.834 1.00 96.75 67 LEU A N 1
ATOM 553 C CA . LEU A 1 67 ? 10.563 1.901 -12.066 1.00 96.75 67 LEU A CA 1
ATOM 554 C C . LEU A 1 67 ? 9.033 1.774 -12.046 1.00 96.75 67 LEU A C 1
ATOM 556 O O . LEU A 1 67 ? 8.390 2.208 -13.005 1.00 96.75 67 LEU A O 1
ATOM 560 N N . ILE A 1 68 ? 8.465 1.200 -10.981 1.00 97.25 68 ILE A N 1
ATOM 561 C CA . ILE A 1 68 ? 7.013 1.024 -10.830 1.00 97.25 68 ILE A CA 1
ATOM 562 C C . ILE A 1 68 ? 6.304 2.380 -10.782 1.00 97.25 68 ILE A C 1
ATOM 564 O O . ILE A 1 68 ? 5.369 2.616 -11.548 1.00 97.25 68 ILE A O 1
ATOM 568 N N . TYR A 1 69 ? 6.777 3.305 -9.947 1.00 97.38 69 TYR A N 1
ATOM 569 C CA . TYR A 1 69 ? 6.154 4.619 -9.788 1.00 97.38 69 TYR A CA 1
ATOM 570 C C . TYR A 1 69 ? 6.242 5.458 -11.050 1.00 97.38 69 TYR A C 1
ATOM 572 O O . TYR A 1 69 ? 5.246 6.025 -11.508 1.00 97.38 69 TYR A O 1
ATOM 580 N N . ARG A 1 70 ? 7.406 5.448 -11.695 1.00 96.44 70 ARG A N 1
ATOM 581 C CA . ARG A 1 70 ? 7.597 6.091 -12.988 1.00 96.44 70 ARG A CA 1
ATOM 582 C C . ARG A 1 70 ? 6.683 5.478 -14.050 1.00 96.44 70 ARG A C 1
ATOM 584 O O . ARG A 1 70 ? 6.198 6.211 -14.914 1.00 96.44 70 ARG A O 1
ATOM 591 N N . TYR A 1 71 ? 6.436 4.167 -14.011 1.00 96.69 71 TYR A N 1
ATOM 592 C CA . TYR A 1 71 ? 5.498 3.512 -14.921 1.00 96.69 71 TYR A CA 1
ATOM 593 C C . TYR A 1 71 ? 4.061 3.984 -14.687 1.00 96.69 71 TYR A C 1
ATOM 595 O O . TYR A 1 71 ? 3.438 4.480 -15.625 1.00 96.69 71 TYR A O 1
ATOM 603 N N . ILE A 1 72 ? 3.582 3.930 -13.443 1.00 97.19 72 ILE A N 1
ATOM 604 C CA . ILE A 1 72 ? 2.233 4.369 -13.055 1.00 97.19 72 ILE A CA 1
ATOM 605 C C . ILE A 1 72 ? 1.989 5.835 -13.442 1.00 97.19 72 ILE A C 1
ATOM 607 O O . ILE A 1 72 ? 0.954 6.164 -14.014 1.00 97.19 72 ILE A O 1
ATOM 611 N N . LEU A 1 73 ? 2.957 6.718 -13.182 1.00 96.06 73 LEU A N 1
ATOM 612 C CA . LEU A 1 73 ? 2.777 8.164 -13.336 1.00 96.06 73 LEU A CA 1
ATOM 613 C C . LEU A 1 73 ? 3.006 8.683 -14.763 1.00 96.06 73 LEU A C 1
ATOM 615 O O . LEU A 1 73 ? 2.500 9.749 -15.111 1.00 96.06 73 LEU A O 1
ATOM 619 N N . LYS A 1 74 ? 3.833 8.009 -15.577 1.00 94.62 74 LYS A N 1
ATOM 620 C CA . LYS A 1 74 ? 4.312 8.556 -16.867 1.00 94.62 74 LYS A CA 1
ATOM 621 C C . LYS A 1 74 ? 3.858 7.771 -18.096 1.00 94.62 74 LYS A C 1
ATOM 623 O O . LYS A 1 74 ? 4.237 8.144 -19.209 1.00 94.62 74 LYS A O 1
ATOM 628 N N . VAL A 1 75 ? 3.137 6.665 -17.937 1.00 93.00 75 VAL A N 1
ATOM 629 C CA . VAL A 1 75 ? 2.594 5.894 -19.066 1.00 93.00 75 VAL A CA 1
ATOM 630 C C . VAL A 1 75 ? 1.163 6.325 -19.341 1.00 93.00 75 VAL A C 1
ATOM 632 O O . VAL A 1 75 ? 0.374 6.523 -18.426 1.00 93.00 75 VAL A O 1
ATOM 635 N N . ARG A 1 76 ? 0.821 6.476 -20.623 1.00 87.12 76 ARG A N 1
ATOM 636 C CA . ARG A 1 76 ? -0.564 6.678 -21.045 1.00 87.12 76 ARG A CA 1
ATOM 637 C C . ARG A 1 76 ? -1.287 5.338 -20.887 1.00 87.12 76 ARG A C 1
ATOM 639 O O . ARG A 1 76 ? -0.962 4.413 -21.618 1.00 87.12 76 ARG A O 1
ATOM 646 N N . ASN A 1 77 ? -2.231 5.260 -19.948 1.00 88.12 77 ASN A N 1
ATOM 647 C CA . ASN A 1 77 ? -2.978 4.048 -19.578 1.00 88.12 77 ASN A CA 1
ATOM 648 C C . ASN A 1 77 ? -2.081 2.924 -19.009 1.00 88.12 77 ASN A C 1
ATOM 650 O O . ASN A 1 77 ? -1.897 1.898 -19.662 1.00 88.12 77 ASN A O 1
ATOM 654 N N . PRO A 1 78 ? -1.489 3.105 -17.814 1.00 93.00 78 PRO A N 1
ATOM 655 C CA . PRO A 1 78 ? -0.721 2.042 -17.164 1.00 93.00 78 PR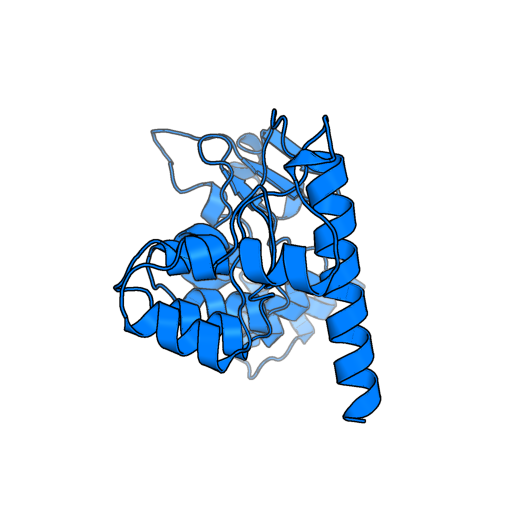O A CA 1
ATOM 656 C C . PRO A 1 78 ? -1.615 0.823 -16.875 1.00 93.00 78 PRO A C 1
ATOM 658 O O . PRO A 1 78 ? -2.763 0.977 -16.460 1.00 93.00 78 PRO A O 1
ATOM 661 N N . ASN A 1 79 ? -1.083 -0.386 -17.076 1.00 93.81 79 ASN A N 1
ATOM 662 C CA . ASN A 1 79 ? -1.808 -1.633 -16.830 1.00 93.81 79 ASN A CA 1
ATOM 663 C C . ASN A 1 79 ? -1.330 -2.317 -15.529 1.00 93.81 79 ASN A C 1
ATOM 665 O O . ASN A 1 79 ? -0.137 -2.624 -15.433 1.00 93.81 79 ASN A O 1
ATOM 669 N N . PRO A 1 80 ? -2.232 -2.631 -14.575 1.00 96.19 80 PRO A N 1
ATOM 670 C CA . PRO A 1 80 ? -1.924 -3.429 -13.385 1.00 96.19 80 PRO A CA 1
ATOM 671 C C . PRO A 1 80 ? -1.201 -4.752 -13.659 1.00 96.19 80 PRO A C 1
ATOM 673 O O . PRO A 1 80 ? -0.301 -5.105 -12.912 1.00 96.19 80 PRO A O 1
ATOM 676 N N . GLN A 1 81 ? -1.509 -5.453 -14.753 1.00 96.69 81 GLN A N 1
ATOM 677 C CA . GLN A 1 81 ? -0.849 -6.718 -15.110 1.00 96.69 81 GLN A CA 1
ATOM 678 C C . GLN A 1 81 ? 0.644 -6.528 -15.401 1.00 96.69 81 GLN A C 1
ATOM 680 O O . GLN A 1 81 ? 1.462 -7.363 -15.031 1.00 96.69 81 GLN A O 1
ATOM 685 N N . ILE A 1 82 ? 1.019 -5.406 -16.024 1.00 96.88 82 ILE A N 1
ATOM 686 C CA . ILE A 1 82 ? 2.426 -5.076 -16.282 1.00 96.88 82 ILE A CA 1
ATOM 687 C C . ILE A 1 82 ? 3.117 -4.645 -14.989 1.00 96.88 82 ILE A C 1
ATOM 689 O O . ILE A 1 82 ? 4.271 -5.000 -14.767 1.00 96.88 82 ILE A O 1
ATOM 693 N N . ILE A 1 83 ? 2.418 -3.911 -14.120 1.00 98.00 83 ILE A N 1
ATOM 694 C CA . ILE A 1 83 ? 2.933 -3.538 -12.797 1.00 98.00 83 ILE A CA 1
ATOM 695 C C . ILE A 1 83 ? 3.210 -4.803 -11.970 1.00 98.00 83 ILE A C 1
ATOM 697 O O . ILE A 1 83 ? 4.321 -4.956 -11.468 1.00 98.00 83 ILE A O 1
ATOM 701 N N . GLN A 1 84 ? 2.256 -5.736 -11.930 1.00 97.88 84 GLN A N 1
ATOM 702 C CA . GLN A 1 84 ? 2.385 -7.028 -11.256 1.00 97.88 84 GLN A CA 1
ATOM 703 C C . GLN A 1 84 ? 3.535 -7.853 -11.827 1.00 97.88 84 GLN A C 1
ATOM 705 O O . GLN A 1 84 ? 4.331 -8.403 -11.071 1.00 97.88 84 GLN A O 1
ATOM 710 N N . TYR A 1 85 ? 3.664 -7.915 -13.156 1.00 97.38 85 TYR A N 1
ATOM 711 C CA . TYR A 1 85 ? 4.780 -8.602 -13.799 1.00 97.38 85 TYR A CA 1
ATOM 712 C C . TYR A 1 85 ? 6.125 -8.023 -13.341 1.00 97.38 85 TYR A C 1
ATOM 714 O O . TYR A 1 85 ? 7.028 -8.771 -12.971 1.00 97.38 85 TYR A O 1
ATOM 722 N N . LEU A 1 86 ? 6.267 -6.692 -13.331 1.00 97.31 86 LEU A N 1
ATOM 723 C CA . LEU A 1 86 ? 7.494 -6.034 -12.875 1.00 97.31 86 LEU A CA 1
ATOM 724 C C . LEU A 1 86 ? 7.763 -6.311 -11.389 1.00 97.31 86 LEU A C 1
ATOM 726 O O . LEU A 1 86 ? 8.908 -6.588 -11.032 1.00 97.31 86 LEU A O 1
ATOM 730 N N . ALA A 1 87 ? 6.730 -6.267 -10.544 1.00 97.12 87 ALA A N 1
ATOM 731 C CA . ALA A 1 87 ? 6.837 -6.570 -9.118 1.00 97.12 87 ALA A CA 1
ATOM 732 C C . ALA A 1 87 ? 7.315 -8.011 -8.875 1.00 97.12 87 ALA A C 1
ATOM 734 O O . ALA A 1 87 ? 8.263 -8.230 -8.121 1.00 97.12 87 ALA A O 1
ATOM 735 N N . ASN A 1 88 ? 6.765 -8.981 -9.614 1.00 96.06 88 ASN A N 1
ATOM 736 C CA . ASN A 1 88 ? 7.184 -10.387 -9.562 1.00 96.06 88 ASN A CA 1
ATOM 737 C C . ASN A 1 88 ? 8.661 -10.588 -9.952 1.00 96.06 88 ASN A C 1
ATOM 739 O O . ASN A 1 88 ? 9.290 -11.549 -9.514 1.00 96.06 88 ASN A O 1
ATOM 743 N N . HIS A 1 89 ? 9.233 -9.666 -10.732 1.00 96.00 89 HIS A N 1
ATOM 744 C CA . HIS A 1 89 ? 10.643 -9.674 -11.129 1.00 96.00 89 HIS A CA 1
ATOM 745 C C . HIS A 1 89 ? 11.551 -8.812 -10.232 1.00 96.00 89 HIS A C 1
ATOM 747 O O . HIS A 1 89 ? 12.722 -8.607 -10.559 1.00 96.00 89 HIS A O 1
ATOM 753 N N . GLY A 1 90 ? 11.046 -8.337 -9.087 1.00 95.44 90 GLY A N 1
ATOM 754 C CA . GLY A 1 90 ? 11.814 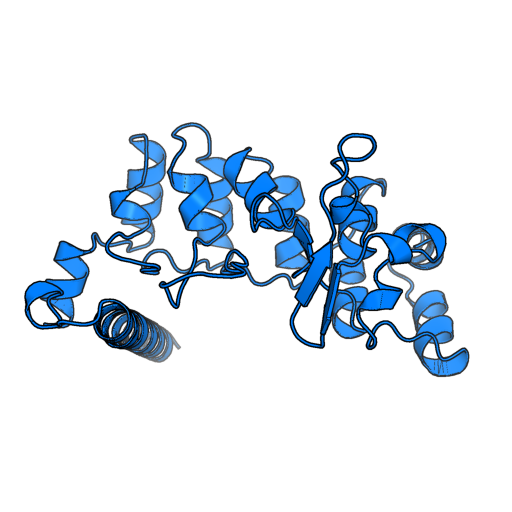-7.612 -8.069 1.00 95.44 90 GLY A CA 1
ATOM 755 C C . GLY A 1 90 ? 11.645 -6.092 -8.093 1.00 95.44 90 GLY A C 1
ATOM 756 O O . GLY A 1 90 ? 12.341 -5.388 -7.359 1.00 95.44 90 GLY A O 1
ATOM 757 N N . ALA A 1 91 ? 10.740 -5.557 -8.918 1.00 96.75 91 ALA A N 1
ATOM 758 C CA . ALA A 1 91 ? 10.422 -4.140 -8.832 1.00 96.75 91 ALA A CA 1
ATOM 759 C C . ALA A 1 91 ? 9.664 -3.827 -7.524 1.00 96.75 91 ALA A C 1
ATOM 761 O O . ALA A 1 91 ? 8.759 -4.563 -7.143 1.00 96.75 91 ALA A O 1
ATOM 762 N N . LYS A 1 92 ? 10.024 -2.745 -6.829 1.00 96.81 92 LYS A N 1
ATOM 763 C CA . LYS A 1 92 ? 9.565 -2.459 -5.460 1.00 96.81 92 LYS A CA 1
ATOM 764 C C . LYS A 1 92 ? 8.550 -1.329 -5.377 1.00 96.81 92 LYS A C 1
ATOM 766 O O . LYS A 1 92 ? 8.703 -0.299 -6.038 1.00 96.81 92 LYS A O 1
ATOM 771 N N . PHE A 1 93 ? 7.568 -1.505 -4.494 1.00 98.06 93 PHE A N 1
ATOM 772 C CA . PHE A 1 93 ? 6.671 -0.438 -4.051 1.00 98.06 93 PHE A CA 1
ATOM 773 C C . PHE A 1 93 ? 7.193 0.236 -2.772 1.00 98.06 93 PHE A C 1
ATOM 775 O O . PHE A 1 93 ? 6.941 1.414 -2.537 1.00 98.06 93 PHE A O 1
ATOM 782 N N . GLU A 1 94 ? 7.966 -0.469 -1.959 1.00 97.06 94 GLU A N 1
ATOM 783 C CA . GLU A 1 94 ? 8.544 -0.015 -0.694 1.00 97.06 94 GLU A CA 1
ATOM 784 C C . GLU A 1 94 ? 9.717 0.948 -0.957 1.00 97.06 94 GLU A C 1
ATOM 786 O O . GLU A 1 94 ? 10.877 0.642 -0.689 1.00 97.06 94 GLU A O 1
ATOM 791 N N . VAL A 1 95 ? 9.425 2.094 -1.578 1.00 97.25 95 VAL A N 1
ATOM 792 C CA . VAL A 1 95 ? 10.379 3.155 -1.912 1.00 97.25 95 VAL A CA 1
ATOM 793 C C . VAL A 1 95 ? 9.997 4.404 -1.141 1.00 97.25 95 VAL A C 1
ATOM 795 O O . VAL A 1 95 ? 9.021 5.072 -1.480 1.00 97.25 95 VAL A O 1
ATOM 798 N N . TYR A 1 96 ? 10.785 4.727 -0.128 1.00 96.06 96 TYR A N 1
ATOM 799 C CA . TYR A 1 96 ? 10.475 5.754 0.853 1.00 96.06 96 TYR A CA 1
ATOM 800 C C . TYR A 1 96 ? 11.372 6.974 0.694 1.00 96.06 96 TYR A C 1
ATOM 802 O O . TYR A 1 96 ? 12.558 6.871 0.358 1.00 96.06 96 TYR A O 1
ATOM 810 N N . ARG A 1 97 ? 10.796 8.148 0.948 1.00 93.75 97 ARG A N 1
ATOM 811 C CA . ARG A 1 97 ? 11.528 9.411 1.015 1.00 93.75 97 ARG A CA 1
ATOM 812 C C . ARG A 1 97 ? 12.015 9.637 2.444 1.00 93.75 97 ARG A C 1
ATOM 814 O O . ARG A 1 97 ? 11.224 9.552 3.376 1.00 93.75 97 ARG A O 1
ATOM 821 N N . GLU A 1 98 ? 13.307 9.914 2.619 1.00 92.00 98 GLU A N 1
ATOM 822 C CA . GLU A 1 98 ? 13.921 9.911 3.957 1.00 92.00 98 GLU A CA 1
ATOM 823 C C . GLU A 1 98 ? 13.385 10.969 4.937 1.00 92.00 98 GLU A C 1
ATOM 825 O O . GLU A 1 98 ? 13.475 10.769 6.139 1.00 92.00 98 GLU A O 1
ATOM 830 N N . ASP A 1 99 ? 12.872 12.094 4.438 1.00 90.19 99 ASP A N 1
ATOM 831 C CA . ASP A 1 99 ? 12.433 13.251 5.236 1.00 90.19 99 ASP A CA 1
ATOM 832 C C . ASP A 1 99 ? 11.013 13.104 5.795 1.00 90.19 99 ASP A C 1
ATOM 834 O O . ASP A 1 99 ? 10.624 13.813 6.715 1.00 90.19 99 ASP A O 1
ATOM 838 N N . THR A 1 100 ? 10.224 12.223 5.188 1.00 91.12 100 THR A N 1
ATOM 839 C CA . THR A 1 100 ? 8.795 12.072 5.467 1.00 91.12 100 THR A CA 1
ATOM 840 C C . THR A 1 100 ? 8.408 10.648 5.748 1.00 91.12 100 THR A C 1
ATOM 842 O O . THR A 1 100 ? 7.247 10.429 6.039 1.00 91.12 100 THR A O 1
ATOM 845 N N . SER A 1 101 ? 9.322 9.682 5.627 1.00 92.56 101 SER A N 1
ATOM 846 C CA . SER A 1 101 ? 9.013 8.275 5.897 1.00 92.56 101 SER A CA 1
ATOM 847 C C . SER A 1 101 ? 7.997 7.663 4.916 1.00 92.56 101 SER A C 1
ATOM 849 O O . SER A 1 101 ? 7.570 6.520 5.063 1.00 92.56 101 SER A O 1
ATOM 851 N N . TRP A 1 102 ? 7.623 8.392 3.858 1.00 95.38 102 TRP A N 1
ATOM 852 C CA . TRP A 1 102 ? 6.503 8.042 2.987 1.00 95.38 102 TRP A CA 1
ATOM 853 C C . TRP A 1 102 ? 6.941 7.485 1.636 1.00 95.38 102 TRP A C 1
ATOM 855 O O . TRP A 1 102 ? 7.836 8.000 0.959 1.00 95.38 102 TRP A O 1
ATOM 865 N N . SER A 1 103 ? 6.210 6.462 1.206 1.00 96.69 103 SER A N 1
ATOM 866 C CA . SER A 1 103 ? 6.172 5.961 -0.173 1.00 96.69 103 SER A CA 1
ATOM 867 C C . SER A 1 103 ? 5.060 6.663 -0.980 1.00 96.69 103 SER A C 1
ATOM 869 O O . SER A 1 103 ? 4.103 7.153 -0.375 1.00 96.69 103 SER A O 1
ATOM 871 N N . PRO A 1 104 ? 5.117 6.736 -2.332 1.00 97.44 104 PRO A N 1
ATOM 872 C CA . PRO A 1 104 ? 4.069 7.357 -3.153 1.00 97.44 104 PRO A CA 1
ATOM 873 C C . PRO A 1 104 ? 2.642 6.891 -2.845 1.00 97.44 104 PRO A C 1
ATOM 875 O O . PRO A 1 104 ? 1.720 7.690 -2.981 1.00 97.44 104 PRO A O 1
ATOM 878 N N . ILE A 1 105 ? 2.467 5.647 -2.392 1.00 98.06 105 ILE A N 1
ATOM 879 C CA . ILE A 1 105 ? 1.167 5.090 -1.989 1.00 98.06 105 ILE A CA 1
ATOM 880 C C . ILE A 1 105 ? 0.533 5.901 -0.843 1.00 98.06 105 ILE A C 1
ATOM 882 O O . ILE A 1 105 ? -0.650 6.228 -0.930 1.00 98.06 105 ILE A O 1
ATOM 886 N N . HIS A 1 106 ? 1.314 6.319 0.158 1.00 97.94 106 HIS A N 1
ATOM 887 C CA . HIS A 1 106 ? 0.845 7.154 1.276 1.00 97.94 106 HIS A CA 1
ATOM 888 C C . HIS A 1 106 ? 0.432 8.547 0.792 1.00 97.94 106 HIS A C 1
ATOM 890 O O . HIS A 1 106 ? -0.666 9.017 1.087 1.00 97.94 106 HIS A O 1
ATOM 896 N N . PHE A 1 107 ? 1.250 9.169 -0.069 1.00 97.25 107 PHE A N 1
ATOM 897 C CA . PHE A 1 107 ? 0.895 10.452 -0.683 1.00 97.25 107 PHE A CA 1
ATOM 898 C C . PHE A 1 107 ? -0.398 10.366 -1.493 1.00 97.25 107 PHE A C 1
ATOM 900 O O . PHE A 1 107 ? -1.207 11.289 -1.440 1.00 97.25 107 PHE A O 1
ATOM 907 N N . TRP A 1 108 ? -0.609 9.293 -2.260 1.00 98.12 108 TRP A N 1
ATOM 908 C CA . TRP A 1 108 ? -1.849 9.141 -3.019 1.00 98.12 108 TRP A CA 1
ATOM 909 C C . TRP A 1 108 ? -3.057 8.952 -2.111 1.00 98.12 108 TRP A C 1
ATOM 911 O O . TRP A 1 108 ? -4.139 9.456 -2.415 1.00 98.12 108 TRP A O 1
ATOM 921 N N . ALA A 1 109 ? -2.874 8.256 -0.991 1.00 98.31 109 ALA A N 1
ATOM 922 C CA . ALA A 1 109 ? -3.938 8.061 -0.030 1.00 98.31 109 ALA A CA 1
ATOM 923 C C . ALA A 1 109 ? -4.345 9.385 0.645 1.00 98.31 109 ALA A C 1
ATOM 925 O O . ALA A 1 109 ? -5.522 9.753 0.614 1.00 98.31 109 ALA A O 1
ATOM 926 N N . SER A 1 110 ? -3.361 10.144 1.135 1.00 97.88 110 SER A N 1
ATOM 927 C CA . SER A 1 110 ? -3.539 11.450 1.787 1.00 97.88 110 SER A CA 1
ATOM 928 C C . SER A 1 110 ? -4.082 12.544 0.845 1.00 97.88 110 SER A C 1
ATOM 930 O O . SER A 1 110 ? -4.786 13.450 1.284 1.00 97.88 110 SER A O 1
ATOM 932 N N . ASN A 1 111 ? -3.852 12.442 -0.470 1.00 97.19 111 ASN A N 1
ATOM 933 C CA . ASN A 1 111 ? -4.315 13.436 -1.455 1.00 97.19 111 ASN A CA 1
ATOM 934 C C . ASN A 1 111 ? -5.598 13.051 -2.215 1.00 97.19 111 ASN A C 1
ATOM 936 O O . ASN A 1 111 ? -5.981 13.737 -3.163 1.00 97.19 111 ASN A O 1
ATOM 940 N N . ASN A 1 112 ? -6.274 11.959 -1.842 1.00 97.31 112 ASN A N 1
ATOM 941 C CA . ASN A 1 112 ? -7.422 11.421 -2.587 1.00 97.31 112 ASN A CA 1
ATOM 942 C C . ASN A 1 112 ? -7.104 11.005 -4.043 1.00 97.31 112 ASN A C 1
ATOM 944 O O . ASN A 1 112 ? -7.998 10.980 -4.894 1.00 97.31 112 ASN A O 1
ATOM 948 N N . ASP A 1 113 ? -5.854 10.652 -4.356 1.00 97.81 113 ASP A N 1
ATOM 949 C CA . ASP A 1 113 ? -5.417 10.197 -5.685 1.00 97.81 113 ASP A CA 1
ATOM 950 C C . ASP A 1 113 ? -5.724 8.700 -5.899 1.00 97.81 113 ASP A C 1
ATOM 952 O O . ASP A 1 113 ? -4.884 7.902 -6.332 1.00 97.81 113 ASP A O 1
ATOM 956 N N . TYR A 1 114 ? -6.967 8.303 -5.616 1.00 97.56 114 TYR A N 1
ATOM 957 C CA . TYR A 1 114 ? -7.410 6.905 -5.574 1.00 97.56 114 TYR A CA 1
ATOM 958 C C . TYR A 1 114 ? -7.131 6.122 -6.870 1.00 97.56 114 TYR A C 1
ATOM 960 O O . TYR A 1 114 ? -6.930 4.917 -6.823 1.00 97.56 114 TYR A O 1
ATOM 968 N N . LYS A 1 115 ? -7.054 6.777 -8.037 1.00 97.81 115 LYS A N 1
ATOM 969 C CA . LYS A 1 115 ? -6.761 6.100 -9.317 1.00 97.81 115 LYS A CA 1
ATOM 970 C C . LYS A 1 115 ? -5.339 5.539 -9.386 1.00 97.81 115 LYS A C 1
ATOM 972 O O . LYS A 1 115 ? -5.142 4.456 -9.928 1.00 97.81 115 LYS A O 1
ATOM 977 N N . PHE A 1 116 ? -4.343 6.267 -8.876 1.00 97.94 116 PHE A N 1
ATOM 978 C CA . PHE A 1 116 ? -2.965 5.761 -8.845 1.00 97.94 116 PHE A CA 1
ATOM 979 C C . PHE A 1 116 ? -2.808 4.672 -7.789 1.00 97.94 116 PHE A C 1
ATOM 981 O O . PHE A 1 116 ? -2.152 3.662 -8.039 1.00 97.94 116 PHE A O 1
ATOM 988 N N . LEU A 1 117 ? -3.482 4.852 -6.654 1.00 97.88 117 LEU A N 1
ATOM 989 C CA . LEU A 1 117 ? -3.527 3.875 -5.578 1.00 97.88 117 LEU A CA 1
ATOM 990 C C . LEU A 1 117 ? -4.163 2.550 -6.032 1.00 97.88 117 LEU A C 1
ATOM 992 O O . LEU A 1 117 ? -3.587 1.487 -5.816 1.00 97.88 117 LEU A O 1
ATOM 996 N N . GLU A 1 118 ? -5.288 2.615 -6.751 1.00 98.44 118 GLU A N 1
ATOM 997 C CA . GLU A 1 118 ? -5.962 1.450 -7.335 1.00 98.44 118 GLU A CA 1
ATOM 998 C C . GLU A 1 118 ? -5.035 0.672 -8.276 1.00 98.44 118 GLU A C 1
ATOM 1000 O O . GLU A 1 118 ? -4.951 -0.552 -8.187 1.00 98.44 118 GLU A O 1
ATOM 1005 N N . LEU A 1 119 ? -4.320 1.372 -9.164 1.00 98.19 119 LEU A N 1
ATOM 1006 C CA . LEU A 1 119 ? -3.377 0.755 -10.100 1.00 98.19 119 LEU A CA 1
ATOM 1007 C C . LEU A 1 119 ? -2.231 0.040 -9.380 1.00 98.19 119 LEU A C 1
ATOM 1009 O O . LEU A 1 119 ? -1.841 -1.047 -9.802 1.00 98.19 119 LEU A O 1
ATOM 1013 N N . ALA A 1 120 ? -1.688 0.649 -8.323 1.00 98.44 120 ALA A N 1
ATOM 1014 C CA . ALA A 1 120 ? -0.598 0.069 -7.550 1.00 98.44 120 ALA A CA 1
ATOM 1015 C C . ALA A 1 120 ? -1.044 -1.195 -6.806 1.00 98.44 120 ALA A C 1
ATOM 1017 O O . ALA A 1 120 ? -0.407 -2.234 -6.951 1.00 98.44 120 ALA A O 1
ATOM 1018 N N . ILE A 1 121 ? -2.168 -1.137 -6.085 1.00 98.56 121 ILE A N 1
ATOM 1019 C CA . ILE A 1 121 ? -2.676 -2.273 -5.301 1.00 98.56 121 ILE A CA 1
ATOM 1020 C C . ILE A 1 121 ? -3.126 -3.416 -6.219 1.00 98.56 121 ILE A C 1
ATOM 1022 O O . ILE A 1 121 ? -2.741 -4.562 -6.007 1.00 98.56 121 ILE A O 1
ATOM 1026 N N . LYS A 1 122 ? -3.845 -3.125 -7.314 1.00 98.00 122 LYS A N 1
ATOM 1027 C CA . LYS A 1 122 ? -4.173 -4.147 -8.332 1.00 98.00 122 LYS A CA 1
ATOM 1028 C C . LYS A 1 122 ? -2.936 -4.697 -9.050 1.00 98.00 122 LYS A C 1
ATOM 1030 O O . LYS A 1 122 ? -3.017 -5.754 -9.666 1.00 98.00 122 LYS A O 1
ATOM 1035 N N . GLY A 1 123 ? -1.827 -3.961 -9.016 1.00 97.56 123 GLY A N 1
ATOM 1036 C CA . GLY A 1 123 ? -0.518 -4.378 -9.508 1.00 97.56 123 GLY A CA 1
ATOM 1037 C C . GLY A 1 123 ? 0.351 -5.078 -8.460 1.00 97.56 123 GLY A C 1
ATOM 1038 O O . GLY A 1 123 ? 1.533 -5.278 -8.725 1.00 97.56 123 GLY A O 1
ATOM 1039 N N . GLY A 1 124 ? -0.196 -5.411 -7.288 1.00 97.50 124 GLY A N 1
ATOM 1040 C CA . GLY A 1 124 ? 0.481 -6.210 -6.267 1.00 97.50 124 GLY A CA 1
ATOM 1041 C C . GLY A 1 124 ? 1.100 -5.422 -5.117 1.00 97.50 124 GLY A C 1
ATOM 1042 O O . GLY A 1 124 ? 1.809 -6.016 -4.310 1.00 97.50 124 GLY A O 1
ATOM 1043 N N . ALA A 1 125 ? 0.865 -4.110 -5.018 1.00 98.19 125 ALA A N 1
ATOM 1044 C CA . ALA A 1 125 ? 1.276 -3.366 -3.832 1.00 98.19 125 ALA A CA 1
ATOM 1045 C C . ALA A 1 125 ? 0.520 -3.858 -2.592 1.00 98.19 125 ALA A C 1
ATOM 1047 O O . ALA A 1 125 ? -0.686 -4.106 -2.657 1.00 98.19 125 ALA A O 1
ATOM 1048 N N . ASN A 1 126 ? 1.211 -3.926 -1.454 1.00 97.94 126 ASN A N 1
ATOM 1049 C CA . ASN A 1 126 ? 0.560 -4.179 -0.175 1.00 97.94 126 ASN A CA 1
ATOM 1050 C C . ASN A 1 126 ? -0.430 -3.041 0.144 1.00 97.94 126 ASN A C 1
ATOM 1052 O O . ASN A 1 126 ? -0.038 -1.876 0.223 1.00 97.94 126 ASN A O 1
ATOM 1056 N N . VAL A 1 127 ? -1.711 -3.380 0.316 1.00 98.38 127 VAL A N 1
ATOM 1057 C CA . VAL A 1 127 ? -2.777 -2.422 0.661 1.00 98.38 127 VAL A CA 1
ATOM 1058 C C . VAL A 1 127 ? -2.579 -1.814 2.054 1.00 98.38 127 VAL A C 1
ATOM 1060 O O . VAL A 1 127 ? -2.895 -0.644 2.259 1.00 98.38 127 VAL A O 1
ATOM 1063 N N . ASP A 1 128 ? -1.983 -2.583 2.965 1.00 97.88 128 ASP A N 1
ATOM 1064 C CA . ASP A 1 128 ? -1.621 -2.181 4.324 1.00 97.88 128 ASP A CA 1
ATOM 1065 C C . ASP A 1 128 ? -0.111 -1.878 4.404 1.00 97.88 128 ASP A C 1
ATOM 1067 O O . ASP A 1 128 ? 0.545 -2.210 5.386 1.00 97.88 128 ASP A O 1
ATOM 1071 N N . MET A 1 129 ? 0.483 -1.324 3.335 1.00 97.38 129 MET A N 1
ATOM 1072 C CA . MET A 1 129 ? 1.889 -0.902 3.350 1.00 97.38 129 MET A CA 1
ATOM 1073 C C . MET A 1 129 ? 2.092 0.127 4.455 1.00 97.38 129 MET A C 1
ATOM 1075 O O . MET A 1 129 ? 1.501 1.191 4.391 1.00 97.38 129 MET A O 1
ATOM 1079 N N . GLU A 1 130 ? 2.934 -0.170 5.430 1.00 96.00 130 GLU A N 1
ATOM 1080 C CA . GLU A 1 130 ? 3.261 0.789 6.481 1.00 96.00 130 GLU A CA 1
ATOM 1081 C C . GLU A 1 130 ? 4.271 1.828 5.970 1.00 96.00 130 GLU A C 1
ATOM 1083 O O . GLU A 1 130 ? 5.105 1.562 5.083 1.00 96.00 130 GLU A O 1
ATOM 1088 N N . GLU A 1 131 ? 4.202 3.022 6.550 1.00 94.56 131 GLU A N 1
ATOM 1089 C CA . GLU A 1 131 ? 5.263 4.017 6.467 1.00 94.56 131 GLU A CA 1
ATOM 1090 C C . GLU A 1 131 ? 6.594 3.437 6.962 1.00 94.56 131 GLU A C 1
ATOM 1092 O O . GLU A 1 13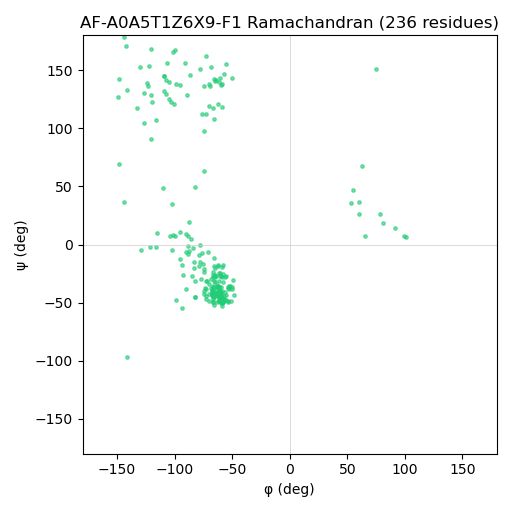1 ? 6.652 2.481 7.737 1.00 94.56 131 GLU A O 1
ATOM 1097 N N . TYR A 1 132 ? 7.696 4.008 6.491 1.00 89.44 132 TYR A N 1
ATOM 1098 C CA . TYR A 1 132 ? 9.029 3.571 6.879 1.00 89.44 132 TYR A CA 1
ATOM 1099 C C . TYR A 1 132 ? 9.626 4.536 7.878 1.00 89.44 132 TYR A C 1
ATOM 1101 O O . TYR A 1 132 ? 9.858 5.675 7.508 1.00 89.44 132 TYR A O 1
ATOM 1109 N N . GLU A 1 133 ? 10.017 4.101 9.069 1.00 81.69 133 GLU A N 1
ATOM 1110 C CA . GLU A 1 133 ? 10.645 5.017 10.018 1.00 81.69 133 GLU A CA 1
ATOM 1111 C C . GLU A 1 133 ? 12.061 4.577 10.419 1.00 81.69 133 GLU A C 1
ATOM 1113 O O . GLU A 1 133 ? 12.296 3.432 10.799 1.00 81.69 133 GLU A O 1
ATOM 1118 N N . PHE A 1 134 ? 13.019 5.507 10.309 1.00 67.00 134 PHE A N 1
ATOM 1119 C CA . PHE A 1 134 ? 14.454 5.266 10.534 1.00 67.00 134 PHE A CA 1
ATOM 1120 C C . PHE A 1 134 ? 14.817 5.084 12.013 1.00 67.00 134 PHE A C 1
ATOM 1122 O O . PHE A 1 134 ? 15.777 4.383 12.317 1.00 67.00 134 PHE A O 1
ATOM 1129 N N . GLU A 1 135 ? 14.085 5.745 12.914 1.00 68.50 135 GLU A N 1
ATOM 1130 C CA . GLU A 1 135 ? 14.403 5.847 14.347 1.00 68.50 135 GLU A CA 1
ATOM 1131 C C . GLU A 1 135 ? 13.125 5.826 15.207 1.00 68.50 135 GLU A C 1
ATOM 1133 O O . GLU A 1 135 ? 13.014 6.532 16.209 1.00 68.50 135 GLU A O 1
ATOM 1138 N N . SER A 1 136 ? 12.126 5.037 14.803 1.00 74.25 136 SER A N 1
ATOM 1139 C CA . SER A 1 136 ? 10.886 4.945 15.571 1.00 74.25 136 SER A CA 1
ATOM 1140 C C . SER A 1 136 ? 11.104 4.213 16.885 1.00 74.25 136 SER A C 1
ATOM 1142 O O . SER A 1 136 ? 11.723 3.149 16.928 1.00 74.25 136 SER A O 1
ATOM 1144 N N . ILE A 1 137 ? 10.504 4.734 17.951 1.00 76.44 137 ILE A N 1
ATOM 1145 C CA . ILE A 1 137 ? 10.236 3.948 19.162 1.00 76.44 137 ILE A CA 1
ATOM 1146 C C . ILE A 1 137 ? 9.001 3.042 18.991 1.00 76.44 137 ILE A C 1
ATOM 1148 O O . ILE A 1 137 ? 8.723 2.211 19.858 1.00 76.44 137 ILE A O 1
ATOM 1152 N N . TYR A 1 138 ? 8.252 3.204 17.894 1.00 81.69 138 TYR A N 1
ATOM 1153 C CA . TYR A 1 138 ? 7.051 2.440 17.579 1.00 81.69 138 TYR A CA 1
ATOM 1154 C C . TYR A 1 138 ? 7.363 1.321 16.595 1.00 81.69 138 TYR A C 1
ATOM 1156 O O . TYR A 1 138 ? 8.106 1.491 15.630 1.00 81.69 138 TYR A O 1
ATOM 1164 N N . LYS A 1 139 ? 6.775 0.155 16.840 1.00 86.31 139 LYS A N 1
ATOM 1165 C CA . LYS A 1 139 ? 6.954 -1.021 15.989 1.00 86.31 139 LYS A CA 1
ATOM 1166 C C . LYS A 1 139 ? 6.137 -0.963 14.693 1.00 86.31 139 LYS A C 1
ATOM 1168 O O . LYS A 1 139 ? 6.566 -1.549 13.703 1.00 86.31 139 LYS A O 1
ATOM 1173 N N . TYR A 1 140 ? 4.988 -0.292 14.721 1.00 89.25 140 TYR A N 1
ATOM 1174 C CA . TYR A 1 140 ? 4.010 -0.243 13.635 1.00 89.25 140 TYR A CA 1
ATOM 1175 C C . TYR A 1 140 ? 3.718 1.190 13.226 1.00 89.25 140 TYR A C 1
ATOM 1177 O O . TYR A 1 140 ? 3.532 2.031 14.106 1.00 89.25 140 TYR A O 1
ATOM 1185 N N . GLN A 1 141 ? 3.606 1.434 11.921 1.00 93.44 141 GLN A N 1
ATOM 1186 C CA . GLN A 1 141 ? 3.446 2.779 11.362 1.00 93.44 141 GLN A CA 1
ATOM 1187 C C . GLN A 1 141 ? 2.151 2.921 10.570 1.00 93.44 141 GLN A C 1
ATOM 1189 O O . GLN A 1 141 ? 1.468 1.942 10.270 1.00 93.44 141 GLN A O 1
ATOM 1194 N N . ASP A 1 142 ? 1.798 4.157 10.230 1.00 95.00 142 ASP A N 1
ATOM 1195 C CA . ASP A 1 142 ? 0.549 4.441 9.535 1.00 95.00 142 ASP A CA 1
ATOM 1196 C C . ASP A 1 142 ? 0.475 3.735 8.180 1.00 95.00 142 ASP A C 1
ATOM 1198 O O . ASP A 1 142 ? 1.460 3.564 7.464 1.00 95.00 142 ASP A O 1
ATOM 1202 N N . THR A 1 143 ? -0.732 3.284 7.846 1.00 97.56 143 THR A N 1
ATOM 1203 C CA . THR A 1 143 ? -1.050 2.663 6.559 1.00 97.56 143 THR A CA 1
ATOM 1204 C C . THR A 1 143 ? -1.752 3.674 5.651 1.00 97.56 143 THR A C 1
ATOM 1206 O O . THR A 1 143 ? -2.297 4.674 6.131 1.00 97.56 143 THR A O 1
ATOM 1209 N N . PRO A 1 144 ? -1.869 3.405 4.338 1.00 98.50 144 PRO A N 1
ATOM 1210 C CA . PRO A 1 144 ? -2.641 4.229 3.418 1.00 98.50 144 PRO A CA 1
ATOM 1211 C C . PRO A 1 144 ? -4.057 4.533 3.913 1.00 98.50 144 PRO A C 1
ATOM 1213 O O . PRO A 1 144 ? -4.545 5.647 3.734 1.00 98.50 144 PRO A O 1
ATOM 1216 N N . LEU A 1 145 ? -4.731 3.565 4.546 1.00 98.69 145 LEU A N 1
ATOM 1217 C CA . LEU A 1 145 ? -6.076 3.795 5.075 1.00 98.69 145 LEU A CA 1
ATOM 1218 C C . LEU A 1 145 ? -6.038 4.776 6.242 1.00 98.69 145 LEU A C 1
ATOM 1220 O O . LEU A 1 145 ? -6.885 5.665 6.303 1.00 98.69 145 LEU A O 1
ATOM 1224 N N . PHE A 1 146 ? -5.059 4.626 7.129 1.00 97.75 146 PHE A N 1
ATOM 1225 C CA . PHE A 1 146 ? -4.875 5.496 8.280 1.00 97.75 146 PHE A CA 1
ATOM 1226 C C . PHE A 1 146 ? -4.625 6.954 7.858 1.00 97.75 146 PHE A C 1
ATOM 1228 O O . PHE A 1 146 ? -5.270 7.865 8.374 1.00 97.75 146 PHE A O 1
ATOM 1235 N N . GLU A 1 147 ? -3.794 7.177 6.837 1.00 97.75 147 GLU A N 1
ATOM 1236 C CA . GLU A 1 147 ? -3.569 8.513 6.269 1.00 97.75 147 GLU A CA 1
ATOM 1237 C C . GLU A 1 147 ? -4.803 9.078 5.560 1.00 97.75 147 GLU A C 1
ATOM 1239 O O . GLU A 1 147 ? -5.155 10.249 5.713 1.00 97.75 147 GLU A O 1
ATOM 1244 N N . ALA A 1 148 ? -5.512 8.250 4.791 1.00 98.56 148 ALA A N 1
ATOM 1245 C CA . ALA A 1 148 ? -6.680 8.699 4.042 1.00 98.56 148 ALA A CA 1
ATOM 1246 C C . ALA A 1 148 ? -7.806 9.199 4.955 1.00 98.56 148 ALA A C 1
ATOM 1248 O O . ALA A 1 148 ? -8.513 10.140 4.600 1.00 98.56 148 ALA A O 1
ATOM 1249 N N . VAL A 1 149 ? -8.010 8.569 6.114 1.00 98.62 149 VAL A N 1
ATOM 1250 C CA . VAL A 1 149 ? -9.157 8.882 6.976 1.00 98.62 149 VAL A CA 1
ATOM 1251 C C . VAL A 1 149 ? -9.001 10.201 7.729 1.00 98.62 149 VAL A C 1
ATOM 1253 O O . VAL A 1 149 ? -10.031 10.777 8.079 1.00 98.62 149 VAL A O 1
ATOM 1256 N N . LYS A 1 150 ? -7.772 10.711 7.907 1.00 98.12 150 LYS A N 1
ATOM 1257 C CA . LYS A 1 150 ? -7.471 11.991 8.582 1.00 98.12 150 LYS A CA 1
ATOM 1258 C C . LYS A 1 150 ? -8.079 13.208 7.873 1.00 98.12 150 LYS A C 1
ATOM 1260 O O . LYS A 1 150 ? -8.256 14.251 8.488 1.00 98.12 150 LYS A O 1
ATOM 1265 N N . GLU A 1 151 ? -8.468 13.067 6.604 1.00 98.31 151 GLU A N 1
ATOM 1266 C CA . GLU A 1 151 ? -9.062 14.141 5.806 1.00 98.31 151 GLU A CA 1
ATOM 1267 C C . GLU A 1 151 ? -10.479 13.796 5.329 1.00 98.31 151 GLU A C 1
ATOM 1269 O O . GLU A 1 151 ? -10.727 12.826 4.604 1.00 98.31 151 GLU A O 1
ATOM 1274 N N . SER A 1 152 ? -11.450 14.646 5.676 1.00 97.75 152 SER A N 1
ATOM 1275 C CA . SER A 1 152 ? -12.871 14.397 5.373 1.00 97.75 152 SER A CA 1
ATOM 1276 C C . SER A 1 152 ? -13.194 14.301 3.870 1.00 97.75 152 SER A C 1
ATOM 1278 O O . SER A 1 152 ? -14.174 13.658 3.474 1.00 97.75 152 SER A O 1
ATOM 1280 N N . GLY A 1 153 ? -12.367 14.920 3.019 1.00 97.50 153 GLY A N 1
ATOM 1281 C CA . GLY A 1 153 ? -12.499 14.909 1.559 1.00 97.50 153 GLY A CA 1
ATOM 1282 C C . GLY A 1 153 ? -12.068 13.597 0.891 1.00 97.50 153 GLY A C 1
ATOM 1283 O O . GLY A 1 153 ? -12.471 13.327 -0.246 1.00 97.50 153 GLY A O 1
ATOM 1284 N N . ASN A 1 154 ? -11.326 12.743 1.598 1.00 98.31 154 ASN A N 1
ATOM 1285 C CA . ASN A 1 154 ? -10.650 11.569 1.038 1.00 98.31 154 ASN A CA 1
ATOM 1286 C C . ASN A 1 154 ? -11.517 10.302 0.989 1.00 98.31 154 ASN A C 1
ATOM 1288 O O . ASN A 1 154 ? -11.021 9.187 0.834 1.00 98.31 154 ASN A O 1
ATOM 1292 N N . TYR A 1 155 ? -12.841 10.451 1.065 1.00 97.94 155 TYR A N 1
ATOM 1293 C CA . TYR A 1 155 ? -13.773 9.323 1.127 1.00 97.94 155 TYR A CA 1
ATOM 1294 C C . TYR A 1 155 ? -13.678 8.351 -0.058 1.00 97.94 155 TYR A C 1
ATOM 1296 O O . TYR A 1 155 ? -14.085 7.201 0.085 1.00 97.94 155 TYR A O 1
ATOM 1304 N N . ARG A 1 156 ? -13.202 8.793 -1.235 1.00 98.62 156 ARG A N 1
ATOM 1305 C CA . ARG A 1 156 ? -13.037 7.909 -2.404 1.00 98.62 156 ARG A CA 1
ATOM 1306 C C . ARG A 1 156 ? -11.861 6.969 -2.201 1.00 98.62 156 ARG A C 1
ATOM 1308 O O . ARG A 1 156 ? -12.007 5.780 -2.449 1.00 98.62 156 ARG A O 1
ATOM 1315 N N . THR A 1 157 ? -10.742 7.490 -1.707 1.00 98.75 157 THR A N 1
ATOM 1316 C CA . THR A 1 157 ? -9.612 6.671 -1.269 1.00 98.75 157 THR A CA 1
ATOM 1317 C C . THR A 1 157 ? -10.015 5.726 -0.140 1.00 98.75 157 THR A C 1
ATOM 1319 O O . THR A 1 157 ? -9.725 4.540 -0.235 1.00 98.75 157 THR A O 1
ATOM 1322 N N . VAL A 1 158 ? -10.720 6.210 0.892 1.00 98.81 158 VAL A N 1
ATOM 1323 C CA . VAL A 1 158 ? -11.179 5.359 2.010 1.00 98.81 158 VAL A CA 1
ATOM 1324 C C . VAL A 1 158 ? -12.057 4.218 1.502 1.00 98.81 158 VAL A C 1
ATOM 1326 O O . VAL A 1 158 ? -11.827 3.061 1.842 1.00 98.81 158 VAL A O 1
ATOM 1329 N N . GLN A 1 159 ? -13.039 4.531 0.651 1.00 98.81 159 GLN A N 1
ATOM 1330 C CA . GLN A 1 159 ? -13.902 3.529 0.034 1.00 98.81 159 GLN A CA 1
ATOM 1331 C C . GLN A 1 159 ? -13.088 2.504 -0.769 1.00 98.81 159 GLN A C 1
ATOM 1333 O O . GLN A 1 159 ? -13.262 1.307 -0.564 1.00 98.81 159 GLN A O 1
ATOM 1338 N N . LEU A 1 160 ? -12.179 2.964 -1.633 1.00 98.75 160 LEU A N 1
ATOM 1339 C CA . LEU A 1 160 ? -11.342 2.093 -2.453 1.00 98.75 160 LEU A CA 1
ATOM 1340 C C . LEU A 1 160 ? -10.469 1.160 -1.602 1.00 98.75 160 LEU A C 1
ATOM 1342 O O . LEU A 1 160 ? -10.394 -0.028 -1.886 1.00 98.75 160 LEU A O 1
ATOM 1346 N N . LEU A 1 161 ? -9.797 1.678 -0.572 1.00 98.81 161 LEU A N 1
ATOM 1347 C CA . LEU A 1 161 ? -8.921 0.876 0.285 1.00 98.81 161 LEU A CA 1
ATOM 1348 C C . LEU A 1 161 ? -9.700 -0.217 1.022 1.00 98.81 161 LEU A C 1
ATOM 1350 O O . LEU A 1 161 ? -9.255 -1.362 1.057 1.00 98.81 161 LEU A O 1
ATOM 1354 N N . ILE A 1 162 ? -10.893 0.107 1.532 1.00 98.75 162 ILE A N 1
ATOM 1355 C CA . ILE A 1 162 ? -11.814 -0.877 2.119 1.00 98.75 162 ILE A CA 1
ATOM 1356 C C . ILE A 1 162 ? -12.193 -1.948 1.086 1.00 98.75 162 ILE A C 1
ATOM 1358 O O . ILE A 1 162 ? -12.110 -3.139 1.378 1.00 98.75 162 ILE A O 1
ATOM 1362 N N . GLU A 1 163 ? -12.585 -1.541 -0.126 1.00 98.56 163 GLU A N 1
ATOM 1363 C CA . GLU A 1 163 ? -12.954 -2.455 -1.219 1.00 98.56 163 GLU A CA 1
ATOM 1364 C C . GLU A 1 163 ? -11.790 -3.362 -1.651 1.00 98.56 163 GLU A C 1
ATOM 1366 O O . GLU A 1 163 ? -12.011 -4.506 -2.045 1.00 98.56 163 GLU A O 1
ATOM 1371 N N . LEU A 1 164 ? -10.552 -2.873 -1.543 1.00 98.25 164 LEU A N 1
ATOM 1372 C CA . LEU A 1 164 ? -9.326 -3.618 -1.835 1.00 98.25 164 LEU A CA 1
ATOM 1373 C C . LEU A 1 164 ? -8.779 -4.401 -0.628 1.00 98.25 164 LEU A C 1
ATOM 1375 O O . LEU A 1 164 ? -7.713 -5.004 -0.726 1.00 98.25 164 LEU A O 1
ATOM 1379 N N . GLY A 1 165 ? -9.519 -4.446 0.483 1.00 96.88 165 GLY A N 1
ATOM 1380 C CA . GLY A 1 165 ? -9.246 -5.345 1.603 1.00 96.88 165 GLY A CA 1
ATOM 1381 C C . GLY A 1 165 ? -8.349 -4.788 2.707 1.00 96.88 165 GLY A C 1
ATOM 1382 O O . GLY A 1 165 ? -7.908 -5.583 3.544 1.00 96.88 165 GLY A O 1
ATOM 1383 N N . ALA A 1 166 ? -8.120 -3.469 2.745 1.00 98.25 166 ALA A N 1
ATOM 1384 C CA . ALA A 1 166 ? -7.363 -2.805 3.808 1.00 98.25 166 ALA A CA 1
ATOM 1385 C C . ALA A 1 166 ? -7.867 -3.199 5.205 1.00 98.25 166 ALA A C 1
ATOM 1387 O O . ALA A 1 166 ? -9.074 -3.365 5.438 1.00 98.25 166 ALA A O 1
ATOM 1388 N N . ASN A 1 167 ? -6.954 -3.325 6.164 1.00 97.69 167 ASN A N 1
ATOM 1389 C CA . ASN A 1 167 ? -7.307 -3.613 7.543 1.00 97.69 167 ASN A CA 1
ATOM 1390 C C . ASN A 1 167 ? -7.901 -2.376 8.237 1.00 97.69 167 ASN A C 1
ATOM 1392 O O . ASN A 1 167 ? -7.195 -1.531 8.782 1.00 97.69 167 ASN A O 1
ATOM 1396 N N . VAL A 1 168 ? -9.233 -2.312 8.284 1.00 98.44 168 VAL A N 1
ATOM 1397 C CA . VAL A 1 168 ? -9.979 -1.205 8.910 1.00 98.44 168 VAL A CA 1
ATOM 1398 C C . VAL A 1 168 ? -9.811 -1.088 10.428 1.00 98.44 168 VAL A C 1
ATOM 1400 O O . VAL A 1 168 ? -10.226 -0.082 10.997 1.00 98.44 168 VAL A O 1
ATOM 1403 N N . ASN A 1 169 ? -9.224 -2.102 11.070 1.00 98.25 169 ASN A N 1
ATOM 1404 C CA . ASN A 1 169 ? -9.007 -2.173 12.515 1.00 98.25 169 ASN A CA 1
ATOM 1405 C C . ASN A 1 169 ? -7.519 -2.171 12.893 1.00 98.25 169 ASN A C 1
ATOM 1407 O O . ASN A 1 169 ? -7.207 -2.445 14.044 1.00 98.25 169 ASN A O 1
ATOM 1411 N N . PHE A 1 170 ? -6.598 -1.907 11.961 1.00 97.56 170 PHE A N 1
ATOM 1412 C CA . PHE A 1 170 ? -5.170 -1.861 12.283 1.00 97.56 170 PHE A CA 1
ATOM 1413 C C . PHE A 1 170 ? -4.862 -0.792 13.343 1.00 97.56 170 PHE A C 1
ATOM 1415 O O . PHE A 1 170 ? -5.396 0.316 13.274 1.00 97.56 170 PHE A O 1
ATOM 1422 N N . VAL A 1 171 ? -4.007 -1.127 14.310 1.00 95.88 171 VAL A N 1
ATOM 1423 C CA . VAL A 1 171 ? -3.633 -0.244 15.421 1.00 95.88 171 VAL A CA 1
ATOM 1424 C C . VAL A 1 171 ? -2.120 -0.013 15.384 1.00 95.88 171 VAL A C 1
ATOM 1426 O O . VAL A 1 171 ? -1.381 -0.802 15.975 1.00 95.88 171 VAL A O 1
ATOM 1429 N N . PRO A 1 172 ? -1.626 1.034 14.697 1.00 91.25 172 PRO A N 1
ATOM 1430 C CA . PRO A 1 172 ? -0.190 1.318 14.661 1.00 91.25 172 PRO A CA 1
ATOM 1431 C C . PRO A 1 172 ? 0.342 1.783 16.027 1.00 91.25 172 PRO A C 1
ATOM 1433 O O . PRO A 1 172 ? 1.478 1.518 16.409 1.00 91.25 172 PRO A O 1
ATOM 1436 N N . TYR A 1 173 ? -0.512 2.429 16.823 1.00 88.25 173 TYR A N 1
ATOM 1437 C CA . TYR A 1 173 ? -0.157 2.941 18.147 1.00 88.25 173 TYR A CA 1
ATOM 1438 C C . TYR A 1 173 ? -1.299 2.761 19.153 1.00 88.25 173 TYR A C 1
ATOM 1440 O O . TYR A 1 173 ? -1.437 1.699 19.739 1.00 88.25 173 TYR A O 1
ATOM 1448 N N . LEU A 1 174 ? -2.127 3.777 19.396 1.00 91.75 174 LEU A N 1
ATOM 1449 C CA . LEU A 1 174 ? -3.221 3.712 20.386 1.00 91.75 174 LEU A CA 1
ATOM 1450 C C . LEU A 1 174 ? -4.601 3.966 19.777 1.00 91.75 174 LEU A C 1
ATOM 1452 O O . LEU A 1 174 ? -5.613 3.943 20.477 1.00 91.75 174 LEU A O 1
ATOM 1456 N N . THR A 1 175 ? -4.644 4.243 18.481 1.00 95.62 175 THR A N 1
ATOM 1457 C CA . THR A 1 175 ? -5.851 4.643 17.771 1.00 95.62 175 THR A CA 1
ATOM 1458 C C . THR A 1 175 ? -6.019 3.798 16.521 1.00 95.62 175 THR A C 1
ATOM 1460 O O . THR A 1 175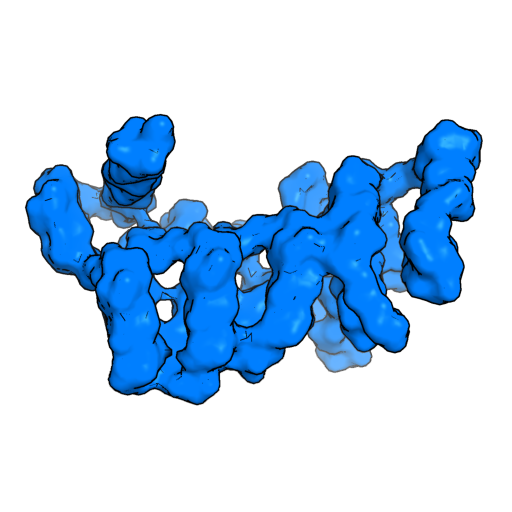 ? -5.062 3.267 15.961 1.00 95.62 175 THR A O 1
ATOM 1463 N N . THR A 1 176 ? -7.270 3.654 16.113 1.00 97.75 176 THR A N 1
ATOM 1464 C CA . THR A 1 176 ? -7.690 2.965 14.894 1.00 97.75 176 THR A CA 1
ATOM 1465 C C . THR A 1 176 ? -7.970 3.981 13.785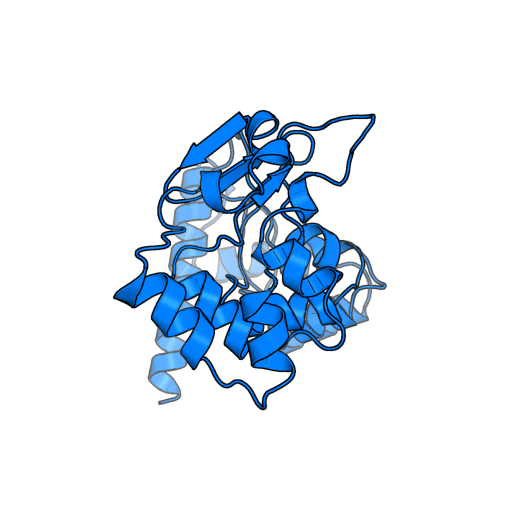 1.00 97.75 176 THR A C 1
ATOM 1467 O O . THR A 1 176 ? -8.173 5.171 14.071 1.00 97.75 176 THR A O 1
ATOM 1470 N N . PRO A 1 177 ? -8.124 3.534 12.525 1.00 98.44 177 PRO A N 1
ATOM 1471 C CA . PRO A 1 177 ? -8.671 4.379 11.476 1.00 98.44 177 PRO A CA 1
ATOM 1472 C C . PRO A 1 177 ? -10.007 5.022 11.866 1.00 98.44 177 PRO A C 1
ATOM 1474 O O . PRO A 1 177 ? -10.261 6.165 11.504 1.00 98.44 177 PRO A O 1
ATOM 1477 N N . LEU A 1 178 ? -10.872 4.335 12.626 1.00 98.62 178 LEU A N 1
ATOM 1478 C CA . LEU A 1 178 ? -12.154 4.906 13.044 1.00 98.62 178 LEU A CA 1
ATOM 1479 C C . LEU A 1 178 ? -11.996 6.033 14.074 1.00 98.62 178 LEU A C 1
ATOM 1481 O O . LEU A 1 178 ? -12.769 6.992 14.021 1.00 98.62 178 LEU A O 1
ATOM 1485 N N . ASP A 1 179 ? -11.004 5.941 14.961 1.00 98.44 179 ASP A N 1
ATOM 1486 C CA . ASP A 1 179 ? -10.708 6.980 15.955 1.00 98.44 179 ASP A CA 1
ATOM 1487 C C . ASP A 1 179 ? -10.192 8.264 15.299 1.00 98.44 179 ASP A C 1
ATOM 1489 O O . ASP A 1 179 ? -10.571 9.358 15.709 1.00 98.44 179 ASP A O 1
ATOM 1493 N N . GLN A 1 180 ? -9.359 8.132 14.262 1.00 98.12 180 GLN A N 1
ATOM 1494 C CA . GLN A 1 180 ? -8.780 9.266 13.529 1.00 98.12 180 GLN A CA 1
ATOM 1495 C C . GLN A 1 180 ? -9.650 9.769 12.371 1.00 98.12 180 GLN A C 1
ATOM 1497 O O . GLN A 1 180 ? -9.341 10.790 11.761 1.00 98.12 180 GLN A O 1
ATOM 1502 N N . ALA A 1 181 ? -10.728 9.060 12.026 1.00 98.38 181 ALA A N 1
ATOM 1503 C CA . ALA A 1 181 ? -11.490 9.364 10.826 1.00 98.38 181 ALA A CA 1
ATOM 1504 C C . ALA A 1 181 ? -12.200 10.710 10.899 1.00 98.38 181 ALA A C 1
ATOM 1506 O O . ALA A 1 181 ? -13.161 10.863 11.651 1.00 98.38 181 ALA A O 1
ATOM 1507 N N . GLU A 1 182 ? -11.839 11.627 10.009 1.00 98.38 182 GLU A N 1
ATOM 1508 C CA . GLU A 1 182 ? -12.506 12.905 9.840 1.00 98.38 182 GLU A CA 1
ATOM 1509 C C . GLU A 1 182 ? -13.700 12.847 8.884 1.00 98.38 182 GLU A C 1
ATOM 1511 O O . GLU A 1 182 ? -13.742 12.118 7.893 1.00 98.38 182 GLU A O 1
ATOM 1516 N N . GLY A 1 183 ? -14.716 13.658 9.184 1.00 97.75 183 GLY A N 1
ATOM 1517 C CA . GLY A 1 183 ? -15.961 13.720 8.414 1.00 97.75 183 GLY A CA 1
ATOM 1518 C C . GLY A 1 183 ? -16.927 12.540 8.626 1.00 97.75 183 GLY A C 1
ATOM 1519 O O . GLY A 1 183 ? -16.568 11.406 8.940 1.00 97.75 183 GLY A O 1
ATOM 1520 N N . ALA A 1 184 ? -18.227 12.801 8.458 1.00 98.19 184 ALA A N 1
ATOM 1521 C CA . ALA A 1 184 ? -19.268 11.787 8.669 1.00 98.19 184 ALA A CA 1
ATOM 1522 C C . ALA A 1 184 ? -19.217 10.645 7.635 1.00 98.19 184 ALA A C 1
ATOM 1524 O O . ALA A 1 184 ? -19.620 9.518 7.929 1.00 98.19 184 ALA A O 1
ATOM 1525 N N . ARG A 1 185 ? -18.721 10.925 6.423 1.00 98.31 185 ARG A N 1
ATOM 1526 C CA . ARG A 1 185 ? -18.685 9.953 5.325 1.00 98.31 185 ARG A CA 1
ATOM 1527 C C . ARG A 1 185 ? -17.628 8.869 5.540 1.00 98.31 185 ARG A C 1
ATOM 1529 O O . ARG A 1 185 ? -17.978 7.699 5.418 1.00 98.31 185 ARG A O 1
ATOM 1536 N N . ASN A 1 186 ? -16.402 9.237 5.923 1.00 98.56 186 ASN A N 1
ATOM 1537 C CA . ASN A 1 186 ? -15.340 8.275 6.246 1.00 98.56 186 ASN A CA 1
ATOM 1538 C C . ASN A 1 186 ? -15.768 7.378 7.413 1.00 98.56 186 ASN A C 1
ATOM 1540 O O . ASN A 1 186 ? -15.765 6.157 7.285 1.00 98.56 186 ASN A O 1
ATOM 1544 N N . ARG A 1 187 ? -16.280 7.977 8.500 1.00 98.75 187 ARG A N 1
ATOM 1545 C CA . ARG A 1 187 ? -16.820 7.238 9.655 1.00 98.75 187 ARG A CA 1
ATOM 1546 C C . ARG A 1 187 ? -17.930 6.256 9.269 1.00 98.75 187 ARG A C 1
ATOM 1548 O O . ARG A 1 187 ? -17.967 5.145 9.788 1.00 98.75 187 ARG A O 1
ATOM 1555 N N . LYS A 1 188 ? -18.836 6.636 8.357 1.00 98.75 188 LYS A N 1
ATOM 1556 C CA . LYS A 1 188 ? -19.899 5.742 7.866 1.00 98.75 188 LYS A CA 1
ATOM 1557 C C . LYS A 1 188 ? -19.334 4.567 7.063 1.00 98.75 188 LYS A C 1
ATOM 1559 O O . LYS A 1 188 ? -19.788 3.448 7.273 1.00 98.75 188 LYS A O 1
ATOM 1564 N N . LEU A 1 189 ? -18.378 4.820 6.166 1.00 98.81 189 LEU A N 1
ATOM 1565 C CA . LEU A 1 189 ? -17.725 3.778 5.365 1.00 98.81 189 LEU A CA 1
ATOM 1566 C C . LEU A 1 189 ? -16.993 2.771 6.259 1.00 98.81 189 LEU A C 1
ATOM 1568 O O . LEU A 1 189 ? -17.228 1.574 6.143 1.00 98.81 189 LEU A O 1
ATOM 1572 N N . LEU A 1 190 ? -16.192 3.261 7.207 1.00 98.81 190 LEU A N 1
ATOM 1573 C CA . LEU A 1 190 ? -15.460 2.431 8.164 1.00 98.81 190 LEU A CA 1
ATOM 1574 C C . LEU A 1 190 ? -16.400 1.574 9.019 1.00 98.81 190 LEU A C 1
ATOM 1576 O O . LEU A 1 190 ? -16.238 0.359 9.083 1.00 98.81 190 LEU A O 1
ATOM 1580 N N . LYS A 1 191 ? -17.440 2.173 9.615 1.00 98.69 191 LYS A N 1
ATOM 1581 C CA . LYS A 1 191 ? -18.432 1.421 10.405 1.00 98.69 191 LYS A CA 1
ATOM 1582 C C . LYS A 1 191 ? -19.152 0.359 9.574 1.00 98.69 191 LYS A C 1
ATOM 1584 O O . LYS A 1 191 ? -19.380 -0.740 10.066 1.00 98.69 191 LYS A O 1
ATOM 1589 N N . ALA A 1 192 ? -19.495 0.665 8.320 1.00 98.56 192 ALA A N 1
ATOM 1590 C CA . ALA A 1 192 ? -20.107 -0.307 7.412 1.00 98.56 192 ALA A CA 1
ATOM 1591 C C . ALA A 1 192 ? -19.163 -1.476 7.076 1.00 98.56 192 ALA A C 1
ATOM 1593 O O . ALA A 1 192 ? -19.634 -2.582 6.834 1.00 98.56 192 ALA A O 1
ATOM 1594 N N . ALA A 1 193 ? -17.851 -1.239 7.108 1.00 98.12 193 ALA A N 1
ATOM 1595 C CA . ALA A 1 193 ? -16.814 -2.246 6.915 1.00 98.12 193 ALA A CA 1
ATOM 1596 C C . ALA A 1 193 ? -16.430 -3.007 8.201 1.00 98.12 193 ALA A C 1
ATOM 1598 O O . ALA A 1 193 ? -15.500 -3.807 8.174 1.00 98.12 193 ALA A O 1
ATOM 1599 N N . GLY A 1 194 ? -17.118 -2.770 9.325 1.00 97.50 194 GLY A N 1
ATOM 1600 C CA . GLY A 1 194 ? -16.820 -3.429 10.601 1.00 97.50 194 GLY A CA 1
ATOM 1601 C C . GLY A 1 194 ? -15.650 -2.814 11.376 1.00 97.50 194 GLY A C 1
ATOM 1602 O O . GLY A 1 194 ? -15.099 -3.469 12.262 1.00 97.50 194 GLY A O 1
ATOM 1603 N N . ALA A 1 195 ? -15.267 -1.572 11.064 1.00 98.44 195 ALA A N 1
ATOM 1604 C CA . ALA A 1 195 ? -14.285 -0.848 11.860 1.00 98.44 195 ALA A CA 1
ATOM 1605 C C . ALA A 1 195 ? -14.817 -0.576 13.275 1.00 98.44 195 ALA A C 1
ATOM 1607 O O . ALA A 1 195 ? -15.986 -0.217 13.461 1.00 98.44 195 ALA A O 1
ATOM 1608 N N . MET A 1 196 ? -13.937 -0.704 14.254 1.00 98.62 196 MET A N 1
ATOM 1609 C CA . MET A 1 196 ? -14.168 -0.470 15.672 1.00 98.62 196 MET A CA 1
ATOM 1610 C C . MET A 1 196 ? -13.190 0.595 16.168 1.00 98.62 196 MET A C 1
ATOM 1612 O O . MET A 1 196 ? -12.122 0.766 15.591 1.00 98.62 196 MET A O 1
ATOM 1616 N N . THR A 1 197 ? -13.560 1.319 17.222 1.00 98.50 197 THR A N 1
ATOM 1617 C CA . THR A 1 197 ? -12.632 2.200 17.948 1.00 98.50 197 THR A CA 1
ATOM 1618 C C . THR A 1 197 ? -11.645 1.369 18.766 1.00 98.50 197 THR A C 1
ATOM 1620 O O . THR A 1 197 ? -11.935 0.208 19.077 1.00 98.50 197 THR A O 1
ATOM 1623 N N . SER A 1 198 ? -10.522 1.952 19.189 1.00 97.12 198 SER A N 1
ATOM 1624 C CA . SER A 1 198 ? -9.576 1.271 20.085 1.00 97.12 198 SER A CA 1
ATOM 1625 C C . SER A 1 198 ? -10.273 0.754 21.350 1.00 97.12 198 SER A C 1
ATOM 1627 O O . SER A 1 198 ? -10.233 -0.443 21.610 1.00 97.12 198 SER A O 1
ATOM 1629 N N . ASP A 1 199 ? -11.069 1.585 22.031 1.00 97.62 199 ASP A N 1
ATOM 1630 C CA . ASP A 1 199 ? -11.884 1.190 23.196 1.00 97.62 199 ASP A CA 1
ATOM 1631 C C . ASP A 1 199 ? -12.799 -0.024 22.948 1.00 97.62 199 ASP A C 1
ATOM 1633 O O . ASP A 1 199 ? -13.090 -0.806 23.858 1.00 97.62 199 ASP A O 1
ATOM 1637 N N . GLN A 1 200 ? -13.349 -0.146 21.737 1.00 98.44 200 GLN A N 1
ATOM 1638 C CA . GLN A 1 200 ? -14.217 -1.264 21.371 1.00 98.44 200 GLN A CA 1
ATOM 1639 C C . GLN A 1 200 ? -13.397 -2.537 21.154 1.00 98.44 200 GLN A C 1
ATOM 1641 O O . GLN A 1 200 ? -13.825 -3.605 21.593 1.00 98.44 200 GLN A O 1
ATOM 1646 N N . LEU A 1 201 ? -12.227 -2.421 20.522 1.00 98.31 201 LEU A N 1
ATOM 1647 C CA . LEU A 1 201 ? -11.297 -3.530 20.310 1.00 98.31 201 LEU A CA 1
ATOM 1648 C C . LEU A 1 201 ? -10.713 -4.027 21.638 1.00 98.31 201 LEU A C 1
ATOM 1650 O O . LEU A 1 201 ? -10.752 -5.231 21.891 1.00 98.31 201 LEU A O 1
ATOM 1654 N N . GLU A 1 202 ? -10.277 -3.124 22.522 1.00 97.56 202 GLU A N 1
ATOM 1655 C CA . GLU A 1 202 ? -9.769 -3.471 23.855 1.00 97.56 202 GLU A CA 1
ATOM 1656 C C . GLU A 1 202 ? -10.798 -4.290 24.646 1.00 97.56 202 GLU A C 1
ATOM 1658 O O . GLU A 1 202 ? -10.490 -5.362 25.167 1.00 97.56 202 GLU A O 1
ATOM 1663 N N . LYS A 1 203 ? -12.061 -3.838 24.675 1.00 98.31 203 LYS A N 1
ATOM 1664 C CA . LYS A 1 203 ? -13.159 -4.556 25.347 1.00 98.31 203 LYS A CA 1
ATOM 1665 C C . LYS A 1 203 ? -13.487 -5.886 24.678 1.00 98.31 203 LYS A C 1
ATOM 1667 O O . LYS A 1 203 ? -13.791 -6.849 25.377 1.00 98.31 203 LYS A O 1
ATOM 1672 N N . LYS A 1 204 ? -13.457 -5.943 23.343 1.00 97.94 204 LYS A N 1
ATOM 1673 C CA . LYS A 1 204 ? -13.752 -7.162 22.575 1.00 97.94 204 LYS A CA 1
ATOM 1674 C C . LYS A 1 204 ? -12.736 -8.265 22.866 1.00 97.94 204 LYS A C 1
ATOM 1676 O O . LYS A 1 204 ? -13.131 -9.421 22.994 1.00 97.94 204 LYS A O 1
ATOM 1681 N N . PHE A 1 205 ? -11.456 -7.913 22.973 1.00 97.94 205 PHE A N 1
ATOM 1682 C CA . PHE A 1 205 ? -10.369 -8.878 23.158 1.00 97.94 205 PHE A CA 1
ATOM 1683 C C . PHE A 1 205 ? -9.853 -8.975 24.596 1.00 97.94 205 PHE A C 1
ATOM 1685 O O . PHE A 1 205 ? -9.049 -9.857 24.882 1.00 97.94 205 PHE A O 1
ATOM 1692 N N . ASN A 1 206 ? -10.350 -8.128 25.502 1.00 98.00 206 ASN A N 1
ATOM 1693 C CA . ASN A 1 206 ? -9.889 -8.019 26.885 1.00 98.00 206 ASN A CA 1
ATOM 1694 C C . ASN A 1 206 ? -8.370 -7.758 26.969 1.00 98.00 206 ASN A C 1
ATOM 1696 O O . ASN A 1 206 ? -7.655 -8.424 27.715 1.00 98.00 206 ASN A O 1
ATOM 1700 N N . ILE A 1 207 ? -7.895 -6.803 26.163 1.00 97.56 207 ILE A N 1
ATOM 1701 C CA . ILE A 1 207 ? -6.502 -6.335 26.103 1.00 97.56 207 ILE A CA 1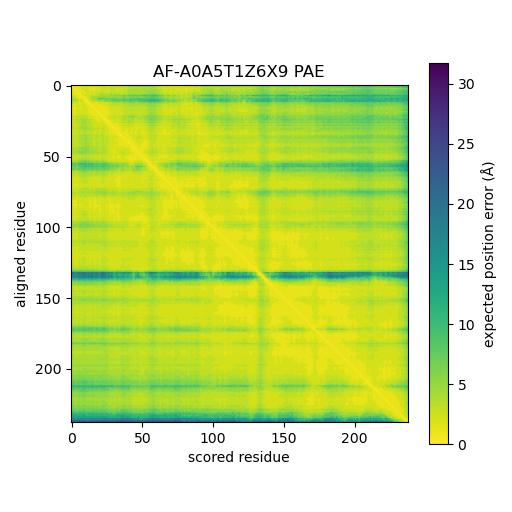
ATOM 1702 C C . ILE A 1 207 ? -6.558 -4.819 26.279 1.00 97.56 207 ILE A C 1
ATOM 1704 O O . ILE A 1 207 ? -6.973 -4.130 25.354 1.00 97.56 207 ILE A O 1
ATOM 1708 N N . PHE A 1 208 ? -6.198 -4.301 27.454 1.00 96.69 208 PHE A N 1
ATOM 1709 C CA . PHE A 1 208 ? -6.270 -2.866 27.747 1.00 96.69 208 PHE A CA 1
ATOM 1710 C C . PHE A 1 208 ? -4.872 -2.267 27.835 1.00 96.69 208 PHE A C 1
ATOM 1712 O O . PHE A 1 208 ? -4.035 -2.785 28.569 1.00 96.69 208 PHE A O 1
ATOM 1719 N N . TYR A 1 209 ? -4.632 -1.135 27.170 1.00 93.88 209 TYR A N 1
ATOM 1720 C CA . TYR A 1 209 ? -3.315 -0.490 27.145 1.00 93.88 209 TYR A CA 1
ATOM 1721 C C . TYR A 1 209 ? -2.740 -0.218 28.543 1.00 93.88 209 TYR A C 1
ATOM 1723 O O . TYR A 1 209 ? -1.552 -0.407 28.773 1.00 93.88 209 TYR A O 1
ATOM 1731 N N . LYS A 1 210 ? -3.589 0.168 29.503 1.00 94.69 210 LYS A N 1
ATOM 1732 C CA . LYS A 1 210 ? -3.196 0.468 30.894 1.00 94.69 210 LYS A CA 1
ATOM 1733 C C . LYS A 1 210 ? -2.515 -0.695 31.633 1.00 94.69 210 LYS A C 1
ATOM 1735 O O . LYS A 1 210 ? -1.912 -0.455 32.675 1.00 94.69 210 LYS A O 1
ATOM 1740 N N . ASP A 1 211 ? -2.681 -1.925 31.147 1.00 96.00 211 ASP A N 1
ATOM 1741 C CA . ASP A 1 211 ? -2.126 -3.129 31.765 1.00 96.00 211 ASP A CA 1
ATOM 1742 C C . ASP A 1 211 ? -0.698 -3.426 31.256 1.00 96.00 211 ASP A C 1
ATOM 1744 O O . ASP A 1 211 ? -0.074 -4.382 31.713 1.00 96.00 211 ASP A O 1
ATOM 1748 N N . TYR A 1 212 ? -0.171 -2.600 30.341 1.00 93.56 212 TYR A N 1
ATOM 1749 C CA . TYR A 1 212 ? 1.141 -2.755 29.716 1.00 93.56 212 TYR A CA 1
ATOM 1750 C C . TYR A 1 212 ? 2.014 -1.517 29.941 1.00 93.56 212 TYR A C 1
ATOM 1752 O O . TYR A 1 212 ? 1.570 -0.379 29.785 1.00 93.56 212 TYR A O 1
ATOM 1760 N N . GLU A 1 213 ? 3.283 -1.742 30.277 1.00 90.19 213 GLU A N 1
ATOM 1761 C CA . GLU A 1 213 ? 4.289 -0.674 30.357 1.00 90.19 213 GLU A CA 1
ATOM 1762 C C . GLU A 1 213 ? 4.870 -0.340 28.974 1.00 90.19 213 GLU A C 1
ATOM 1764 O O . GLU A 1 213 ? 5.204 0.815 28.703 1.00 90.19 213 GLU A O 1
ATOM 1769 N N . ASP A 1 214 ? 4.953 -1.339 28.087 1.00 90.00 214 ASP A N 1
ATOM 1770 C CA . ASP A 1 214 ? 5.402 -1.187 26.705 1.00 90.00 214 ASP A CA 1
ATOM 1771 C C . ASP A 1 214 ? 4.209 -1.138 25.742 1.00 90.00 214 ASP A C 1
ATOM 1773 O O . ASP A 1 214 ? 3.417 -2.075 25.616 1.00 90.00 214 ASP A O 1
ATOM 1777 N N . ARG A 1 215 ? 4.114 -0.036 24.997 1.00 90.19 215 ARG A N 1
ATOM 1778 C CA . ARG A 1 215 ? 3.102 0.139 23.954 1.00 90.19 215 ARG A CA 1
ATOM 1779 C C . ARG A 1 215 ? 3.233 -0.899 22.844 1.00 90.19 215 ARG A C 1
ATOM 1781 O O . ARG A 1 215 ? 2.214 -1.320 22.308 1.00 90.19 215 ARG A O 1
ATOM 1788 N N . ASN A 1 216 ? 4.451 -1.296 22.482 1.00 91.94 216 ASN A N 1
ATOM 1789 C CA . ASN A 1 216 ? 4.657 -2.251 21.397 1.00 91.94 216 ASN A CA 1
ATOM 1790 C C . ASN A 1 216 ? 4.112 -3.635 21.770 1.00 91.94 216 ASN A C 1
ATOM 1792 O O . ASN A 1 216 ? 3.501 -4.283 20.925 1.00 91.94 216 ASN A O 1
ATOM 1796 N N . GL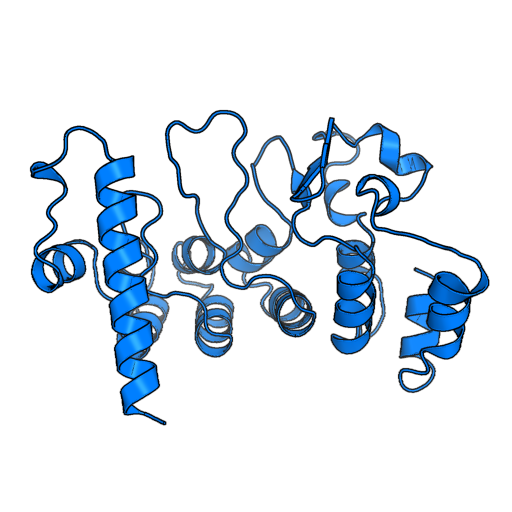U A 1 217 ? 4.242 -4.045 23.036 1.00 94.56 217 GLU A N 1
ATOM 1797 C CA . GLU A 1 217 ? 3.622 -5.274 23.544 1.00 94.56 217 GLU A CA 1
ATOM 1798 C C . GLU A 1 217 ? 2.089 -5.216 23.439 1.00 94.56 217 GLU A C 1
ATOM 1800 O O . GLU A 1 217 ? 1.461 -6.154 22.942 1.00 94.56 217 GLU A O 1
ATOM 1805 N N . TYR A 1 218 ? 1.484 -4.089 23.830 1.00 95.12 218 TYR A N 1
ATOM 1806 C CA . TYR A 1 218 ? 0.047 -3.866 23.658 1.00 95.12 218 TYR A CA 1
ATOM 1807 C C . TYR A 1 218 ? -0.383 -3.959 22.182 1.00 95.12 218 TYR A C 1
ATOM 1809 O O . TYR A 1 218 ? -1.312 -4.706 21.858 1.00 95.12 218 TYR A O 1
ATOM 1817 N N . CYS A 1 219 ? 0.301 -3.245 21.278 1.00 95.00 219 CYS A N 1
ATOM 1818 C CA . CYS A 1 219 ? -0.013 -3.263 19.848 1.00 95.00 219 CYS A CA 1
ATOM 1819 C C . CYS A 1 219 ? 0.136 -4.665 19.247 1.00 95.00 219 CYS A C 1
ATOM 1821 O O . CYS A 1 219 ? -0.706 -5.073 18.447 1.00 95.00 219 CYS A O 1
ATOM 1823 N N . ASP A 1 220 ? 1.175 -5.408 19.637 1.00 95.62 220 ASP A N 1
ATOM 1824 C CA . ASP A 1 220 ? 1.421 -6.777 19.181 1.00 95.62 220 ASP A CA 1
ATOM 1825 C C . ASP A 1 220 ? 0.248 -7.690 19.523 1.00 95.62 220 ASP A C 1
ATOM 1827 O O . ASP A 1 220 ? -0.307 -8.359 18.648 1.00 95.62 220 ASP A O 1
ATOM 1831 N N . LEU A 1 221 ? -0.156 -7.698 20.794 1.00 97.00 221 LEU A N 1
ATOM 1832 C CA . LEU A 1 221 ? -1.238 -8.551 21.272 1.00 97.00 221 LEU A CA 1
ATOM 1833 C C . LEU A 1 221 ? -2.577 -8.169 20.640 1.00 97.00 221 LEU A C 1
ATOM 1835 O O . LEU A 1 221 ? -3.334 -9.054 20.226 1.00 97.00 221 LEU A O 1
ATOM 1839 N N . LEU A 1 222 ? -2.864 -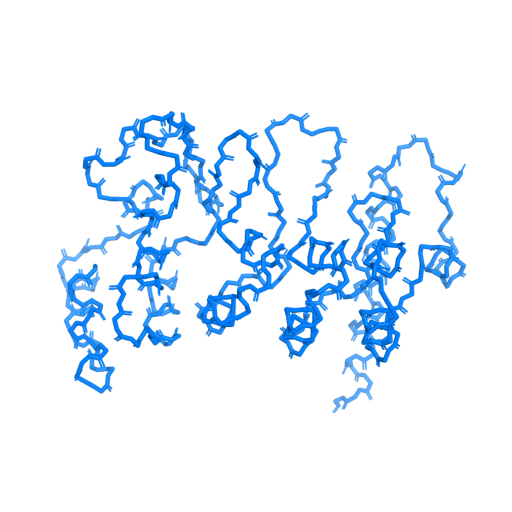6.869 20.531 1.00 97.25 222 LEU A N 1
ATOM 1840 C CA . LEU A 1 222 ? -4.129 -6.399 19.983 1.00 97.25 222 LEU A CA 1
ATOM 1841 C C . LEU A 1 222 ? -4.232 -6.654 18.471 1.00 97.25 222 LEU A C 1
ATOM 1843 O O . LEU A 1 222 ? -5.224 -7.235 18.025 1.00 97.25 222 LEU A O 1
ATOM 1847 N N . ASN A 1 223 ? -3.212 -6.301 17.681 1.00 97.19 223 ASN A N 1
ATOM 1848 C CA . ASN A 1 223 ? -3.208 -6.559 16.235 1.00 97.19 223 ASN A CA 1
ATOM 1849 C C . ASN A 1 223 ? -3.235 -8.063 15.925 1.00 97.19 223 ASN A C 1
ATOM 1851 O O . ASN A 1 223 ? -3.918 -8.493 14.992 1.00 97.19 223 ASN A O 1
ATOM 1855 N N . GLU A 1 224 ? -2.561 -8.887 16.729 1.00 97.44 224 GLU A N 1
ATOM 1856 C CA . GLU A 1 224 ? -2.599 -10.342 16.589 1.00 97.44 224 GLU A CA 1
ATOM 1857 C C . GLU A 1 224 ? -3.991 -10.920 16.898 1.00 97.44 224 GLU A C 1
ATOM 1859 O O . GLU A 1 224 ? -4.461 -11.826 16.200 1.00 97.44 224 GLU A O 1
ATOM 1864 N N . ALA A 1 225 ? -4.682 -10.397 17.916 1.00 97.81 225 ALA A N 1
ATOM 1865 C CA . ALA A 1 225 ? -6.058 -10.783 18.222 1.00 97.81 225 ALA A CA 1
ATOM 1866 C C . ALA A 1 225 ? -7.015 -10.409 17.078 1.00 97.81 225 ALA A C 1
ATOM 1868 O O . ALA A 1 225 ? -7.815 -11.244 16.648 1.00 97.81 225 ALA A O 1
ATOM 1869 N N . ILE A 1 226 ? -6.870 -9.200 16.525 1.00 96.75 226 ILE A N 1
ATOM 1870 C CA . ILE A 1 226 ? -7.639 -8.706 15.372 1.00 96.75 226 ILE A CA 1
ATOM 1871 C C . ILE A 1 226 ? -7.427 -9.597 14.145 1.00 96.75 226 ILE A C 1
ATOM 1873 O O . ILE A 1 226 ? -8.394 -9.996 13.491 1.00 96.75 226 ILE A O 1
ATOM 1877 N N . ARG A 1 227 ? -6.173 -9.957 13.845 1.00 95.62 227 ARG A N 1
ATOM 1878 C CA . ARG A 1 227 ? -5.832 -10.845 12.725 1.00 95.62 227 ARG A CA 1
ATOM 1879 C C . ARG A 1 227 ? -6.503 -12.211 12.871 1.00 95.62 227 ARG A C 1
ATOM 1881 O O . ARG A 1 227 ? -7.172 -12.667 11.944 1.00 95.62 227 ARG A O 1
ATOM 1888 N N . LYS A 1 228 ? -6.377 -12.841 14.044 1.00 96.25 228 LYS A N 1
ATOM 1889 C CA . LYS A 1 228 ? -6.979 -14.157 14.329 1.00 96.25 228 LYS A CA 1
ATOM 1890 C C . LYS A 1 228 ? -8.501 -14.138 14.249 1.00 96.25 228 LYS A C 1
ATOM 1892 O O . LYS A 1 228 ? -9.105 -15.128 13.841 1.00 96.25 228 LYS A O 1
ATOM 1897 N N . ASP A 1 229 ? -9.128 -13.044 14.661 1.00 95.06 229 ASP A N 1
ATOM 1898 C CA . ASP A 1 229 ? -10.577 -12.875 14.579 1.00 95.06 229 ASP A CA 1
ATOM 1899 C C . ASP A 1 229 ? -11.049 -12.800 13.118 1.00 95.06 229 ASP A C 1
ATOM 1901 O O . ASP A 1 229 ? -11.922 -13.568 12.713 1.00 95.06 229 ASP A O 1
ATOM 1905 N N . LYS A 1 230 ? -10.374 -11.992 12.286 1.00 90.75 230 LYS A N 1
ATOM 1906 C CA . LYS A 1 230 ? -10.638 -11.901 10.837 1.00 90.75 230 LYS A CA 1
ATOM 1907 C C . LYS A 1 230 ? -10.455 -13.251 10.129 1.00 90.75 230 LYS A C 1
ATOM 1909 O O . LYS A 1 230 ? -11.251 -13.616 9.266 1.00 90.75 230 LYS A O 1
ATOM 1914 N N . GLU A 1 231 ? -9.433 -14.021 10.504 1.00 92.00 231 GLU A N 1
ATOM 1915 C CA . GLU A 1 231 ? -9.199 -15.373 9.970 1.00 92.00 231 GLU A CA 1
ATOM 1916 C C . GLU A 1 231 ? -10.334 -16.343 10.320 1.00 92.00 231 GLU A C 1
ATOM 1918 O O . GLU A 1 231 ? -10.799 -17.085 9.452 1.00 92.00 231 GLU A O 1
ATOM 1923 N N . LYS A 1 232 ? -10.833 -16.307 11.562 1.00 91.44 232 LYS A N 1
ATOM 1924 C CA . LYS A 1 232 ? -11.981 -17.122 11.987 1.00 91.44 232 LYS A CA 1
ATOM 1925 C C . LYS A 1 232 ? -13.254 -16.756 11.231 1.00 91.44 232 LYS A C 1
ATOM 1927 O O . LYS A 1 232 ? -13.970 -17.655 10.798 1.00 91.44 232 LYS A O 1
ATOM 1932 N N . GLU A 1 233 ? -13.529 -15.466 11.045 1.00 87.38 233 GLU A N 1
ATOM 1933 C CA . GLU A 1 233 ? -14.693 -15.014 10.275 1.00 87.38 233 GLU A CA 1
ATOM 1934 C C . GLU A 1 233 ? -14.640 -15.485 8.816 1.00 87.38 233 GLU A C 1
ATOM 1936 O O . GLU A 1 233 ? -15.663 -15.876 8.255 1.00 87.38 233 GLU A O 1
ATOM 1941 N N . ASN A 1 234 ? -13.456 -15.477 8.199 1.00 86.31 234 ASN A N 1
ATOM 1942 C CA . ASN A 1 234 ? -13.277 -15.949 6.825 1.00 86.31 234 ASN A CA 1
ATOM 1943 C C . ASN A 1 234 ? -13.470 -17.467 6.701 1.00 86.31 234 ASN A C 1
ATOM 1945 O O . ASN A 1 234 ? -14.060 -17.924 5.726 1.00 86.31 234 ASN A O 1
ATOM 1949 N N . LEU A 1 235 ? -13.029 -18.246 7.694 1.00 87.00 235 LEU A N 1
ATOM 1950 C CA . LEU A 1 235 ? -13.247 -19.698 7.735 1.00 87.00 235 LEU A CA 1
ATOM 1951 C C . LEU A 1 235 ? -14.720 -20.081 7.908 1.00 87.00 235 LEU A C 1
ATOM 1953 O O . LEU A 1 235 ? -15.110 -21.163 7.497 1.00 87.00 235 LEU A O 1
ATOM 1957 N N . GLN A 1 236 ? -15.536 -19.220 8.516 1.00 82.50 236 GLN A N 1
ATOM 1958 C CA . GLN A 1 236 ? -16.971 -19.465 8.695 1.00 82.50 236 GLN A CA 1
ATOM 1959 C C . GLN A 1 236 ? -17.813 -19.091 7.466 1.00 82.50 236 GLN A C 1
ATOM 1961 O O . GLN A 1 236 ? -18.982 -19.464 7.393 1.00 82.50 236 GLN A O 1
ATOM 1966 N N . LYS A 1 237 ? -17.246 -18.323 6.526 1.00 77.69 237 LYS A N 1
ATOM 1967 C CA . LYS A 1 237 ? -17.920 -17.860 5.301 1.00 77.69 237 LYS A CA 1
ATOM 1968 C C . LYS A 1 237 ? -17.651 -18.752 4.078 1.00 77.69 237 LYS A C 1
ATOM 1970 O O . LYS A 1 237 ? -18.342 -18.578 3.076 1.00 77.69 237 LYS A O 1
ATOM 1975 N N . ASN A 1 238 ? -16.678 -19.662 4.165 1.00 60.28 238 ASN A N 1
ATOM 1976 C CA . ASN A 1 238 ? -16.289 -20.620 3.121 1.00 60.28 238 ASN A CA 1
ATOM 1977 C C . ASN A 1 238 ? -16.752 -22.035 3.474 1.00 60.28 238 ASN A C 1
ATOM 1979 O O . ASN A 1 238 ? -17.029 -22.801 2.526 1.00 60.28 238 ASN A O 1
#

Sequence (238 aa):
MRAARTCGANNNDFSILDYLFDEYGLSLKDPKYNFRFADMKYIKEANDKYIVVRYMEDNPSIYKEALIYRYILKVRNPNPQIIQYLANHGAKFEVYREDTSWSPIHFWASNNDYKFLELAIKGGANVDMEEYEFESIYKYQDTPLFEAVKESGNYRTVQLLIELGANVNFVPYLTTPLDQAEGARNRKLLKAAGAMTSDQLEKKFNIFYKDYEDRNEYCDLLNEAIRKDKEKENLQKN

Mean predicted aligned error: 3.81 Å